Protein AF-A0A9Q0UTG2-F1 (afdb_monomer_lite)

InterPro domains:
  IPR030182 Purine permease, plant [PF16913] (2-176)
  IPR030182 Purine permease, plant [PTHR31376] (5-178)

Radius of gyration: 25.15 Å; chains: 1; bounding box: 55×44×92 Å

Sequence (196 aa):
MHTASDKPAGESSREYMMGFVMTLGAAALYGFILPLVELTYKKSRQEISYTLVMEIQMIMCLLATVFCTVGMLINKDFQAIPREARDFELGDAKYYHVVVWSAVIWQCFFLGAIGVIFCASSLLSGILIALLLPATEILAVVFFQEKFQAEKGVALSLSLWGFASYFYGEMKENKKKKLAAPQTLMPPSNNPVGNA

Structure (mmCIF, N/CA/C/O backbone):
data_AF-A0A9Q0UTG2-F1
#
_entry.id   AF-A0A9Q0UTG2-F1
#
loop_
_atom_site.group_PDB
_atom_site.id
_atom_site.type_symbol
_atom_site.label_atom_id
_atom_site.label_alt_id
_atom_site.label_comp_id
_atom_site.label_asym_id
_atom_site.label_entity_id
_atom_site.label_seq_id
_atom_site.pdbx_PDB_ins_code
_atom_site.Cartn_x
_atom_site.Cartn_y
_atom_site.Cartn_z
_atom_site.occupancy
_atom_site.B_iso_or_equiv
_atom_site.auth_seq_id
_atom_site.auth_comp_id
_atom_site.auth_asym_id
_atom_site.auth_atom_id
_atom_site.pdbx_PDB_model_num
ATOM 1 N N . MET A 1 1 ? 7.994 30.169 -7.045 1.00 33.09 1 MET A N 1
ATOM 2 C CA . MET A 1 1 ? 6.902 29.371 -7.641 1.00 33.09 1 MET A CA 1
ATOM 3 C C . MET A 1 1 ? 7.455 28.681 -8.879 1.00 33.09 1 MET A C 1
ATOM 5 O O . MET A 1 1 ? 7.473 29.283 -9.942 1.00 33.09 1 MET A O 1
ATOM 9 N N . HIS A 1 2 ? 7.993 27.471 -8.721 1.00 35.25 2 HIS A N 1
ATOM 10 C CA . HIS A 1 2 ? 8.480 26.639 -9.823 1.00 35.25 2 HIS A CA 1
ATOM 11 C C . HIS A 1 2 ? 7.617 25.383 -9.880 1.00 35.25 2 HIS A C 1
ATOM 13 O O . HIS A 1 2 ? 8.031 24.316 -9.453 1.00 35.25 2 HIS A O 1
ATOM 19 N N . THR A 1 3 ? 6.394 25.514 -10.387 1.00 40.62 3 THR A N 1
ATOM 20 C CA . THR A 1 3 ? 5.574 24.353 -10.742 1.00 40.62 3 THR A CA 1
ATOM 21 C C . THR A 1 3 ? 6.074 23.844 -12.092 1.00 40.62 3 THR A C 1
ATOM 23 O O . THR A 1 3 ? 5.419 24.000 -13.121 1.00 40.62 3 THR A O 1
ATOM 26 N N . ALA A 1 4 ? 7.296 23.300 -12.114 1.00 43.59 4 ALA A N 1
ATOM 27 C CA . ALA A 1 4 ? 7.633 22.319 -13.130 1.00 43.59 4 ALA A CA 1
ATOM 28 C C . ALA A 1 4 ? 6.665 21.169 -12.864 1.00 43.59 4 ALA A C 1
ATOM 30 O O . ALA A 1 4 ? 6.757 20.512 -11.836 1.00 43.59 4 ALA A O 1
ATOM 31 N N . SER A 1 5 ? 5.636 21.092 -13.703 1.00 50.59 5 SER A N 1
ATOM 32 C CA . SER A 1 5 ? 4.535 20.144 -13.607 1.00 50.59 5 SER A CA 1
ATOM 33 C C . SER A 1 5 ? 5.059 18.777 -13.155 1.00 50.59 5 SER A C 1
ATOM 35 O O . SER A 1 5 ? 5.930 18.242 -13.838 1.00 50.59 5 SER A O 1
ATOM 37 N N . ASP A 1 6 ? 4.502 18.207 -12.076 1.00 56.69 6 ASP A N 1
ATOM 38 C CA . ASP A 1 6 ? 4.656 16.798 -11.629 1.00 56.69 6 ASP A CA 1
ATOM 39 C C . ASP A 1 6 ? 4.083 15.808 -12.665 1.00 56.69 6 ASP A C 1
ATOM 41 O O . ASP A 1 6 ? 3.470 14.787 -12.365 1.00 56.69 6 ASP A O 1
ATOM 45 N N . LYS A 1 7 ? 4.207 16.159 -13.939 1.00 57.03 7 LYS A N 1
ATOM 46 C CA . LYS A 1 7 ? 3.721 15.407 -15.066 1.00 57.03 7 LYS A CA 1
ATOM 47 C C . LYS A 1 7 ? 4.822 14.417 -15.445 1.00 57.03 7 LYS A C 1
ATOM 49 O O . LYS A 1 7 ? 5.920 14.866 -15.788 1.00 57.03 7 LYS A O 1
ATOM 54 N N . PRO A 1 8 ? 4.546 13.104 -15.425 1.00 56.72 8 PRO A N 1
ATOM 55 C CA . PRO A 1 8 ? 5.478 12.110 -15.934 1.00 56.72 8 PRO A CA 1
ATOM 56 C C . PRO A 1 8 ? 5.860 12.453 -17.378 1.00 56.72 8 PRO A C 1
ATOM 58 O O . PRO A 1 8 ? 5.016 12.871 -18.181 1.00 56.72 8 PRO A O 1
ATOM 61 N N . ALA A 1 9 ? 7.142 12.323 -17.717 1.00 55.25 9 ALA A N 1
ATOM 62 C CA . ALA A 1 9 ? 7.610 12.602 -19.068 1.00 55.25 9 ALA A CA 1
ATOM 63 C C . ALA A 1 9 ? 6.922 11.647 -20.062 1.00 55.25 9 ALA A C 1
ATOM 65 O O . ALA A 1 9 ? 7.122 10.440 -19.995 1.00 55.25 9 ALA A O 1
ATOM 66 N N . GLY A 1 10 ? 6.115 12.192 -20.980 1.00 63.59 10 GLY A N 1
ATOM 67 C CA . GLY A 1 10 ? 5.465 11.428 -22.054 1.00 63.59 10 GLY A CA 1
ATOM 68 C C . GLY A 1 10 ? 3.944 11.265 -21.954 1.00 63.59 10 GLY A C 1
ATOM 69 O O . GLY A 1 10 ? 3.339 10.873 -22.947 1.00 63.59 10 GLY A O 1
ATOM 70 N N . GLU A 1 11 ? 3.299 11.618 -20.838 1.00 61.75 11 GLU A N 1
ATOM 71 C CA . GLU A 1 11 ? 1.834 11.487 -20.717 1.00 61.75 11 GLU A CA 1
ATOM 72 C C . GLU A 1 11 ? 1.070 12.687 -21.297 1.00 61.75 11 GLU A C 1
ATOM 74 O O . GLU A 1 11 ? 1.566 13.818 -21.358 1.00 61.75 11 GLU A O 1
ATOM 79 N N . SER A 1 12 ? -0.179 12.494 -21.719 1.00 77.38 12 SER A N 1
ATOM 80 C CA . SER A 1 12 ? -1.059 13.610 -22.073 1.00 77.38 12 SER A CA 1
ATOM 81 C C . SER A 1 12 ? -1.635 14.263 -20.808 1.00 77.38 12 SER A C 1
ATOM 83 O O . SER A 1 12 ? -1.846 13.625 -19.781 1.00 77.38 12 SER A O 1
ATOM 85 N N . SER A 1 13 ? -1.949 15.563 -20.857 1.00 74.69 13 SER A N 1
ATOM 86 C CA . SER A 1 13 ? -2.555 16.251 -19.698 1.00 74.69 13 SER A CA 1
ATOM 87 C C . SER A 1 13 ? -3.936 15.685 -19.321 1.00 74.69 13 SER A C 1
ATOM 89 O O . SER A 1 13 ? -4.421 15.912 -18.216 1.00 74.69 13 SER A O 1
ATOM 91 N N . ARG A 1 14 ? -4.565 14.933 -20.235 1.00 76.44 14 ARG A N 1
ATOM 92 C CA . ARG A 1 14 ? -5.853 14.270 -20.031 1.00 76.44 14 ARG A CA 1
ATOM 93 C C . ARG A 1 14 ? -5.717 12.988 -19.210 1.00 76.44 14 ARG A C 1
ATOM 95 O O . ARG A 1 14 ? -6.546 12.764 -18.334 1.00 76.44 14 ARG A O 1
ATOM 102 N N . GLU A 1 15 ? -4.688 12.186 -19.468 1.00 77.94 15 GLU A N 1
ATOM 103 C CA . GLU A 1 15 ? -4.394 10.964 -18.703 1.00 77.94 15 GLU A CA 1
ATOM 104 C C . GLU A 1 15 ? -4.026 11.306 -17.260 1.00 77.94 15 GLU A C 1
ATOM 106 O O . GLU A 1 15 ? -4.623 10.760 -16.335 1.00 77.94 15 GLU A O 1
ATOM 111 N N . TYR A 1 16 ? -3.175 12.319 -17.072 1.00 77.44 16 TYR A N 1
ATOM 112 C CA . TYR A 1 16 ? -2.834 12.832 -15.744 1.00 77.44 16 TYR A CA 1
ATOM 113 C C . TYR A 1 16 ? -4.076 13.284 -14.954 1.00 77.44 16 TYR A C 1
ATOM 115 O O . TYR A 1 16 ? -4.277 12.899 -13.802 1.00 77.44 16 TYR A O 1
ATOM 123 N N . MET A 1 17 ? -4.967 14.062 -15.583 1.00 82.62 17 MET A N 1
ATOM 124 C CA . MET A 1 17 ? -6.207 14.512 -14.940 1.00 82.62 17 MET A CA 1
ATOM 125 C C . MET A 1 17 ? -7.150 13.341 -14.622 1.00 82.62 17 MET A C 1
ATOM 127 O O . MET A 1 17 ? -7.800 13.343 -13.577 1.00 82.62 17 MET A O 1
ATOM 131 N N . MET A 1 18 ? -7.214 12.330 -15.491 1.00 84.62 18 MET A N 1
ATOM 132 C CA . MET A 1 18 ? -8.020 11.132 -15.257 1.00 84.62 18 MET A CA 1
ATOM 133 C C . MET A 1 18 ? -7.492 10.322 -14.066 1.00 84.62 18 MET A C 1
ATOM 135 O O . MET A 1 18 ? -8.280 9.947 -13.199 1.00 84.62 18 MET A O 1
ATOM 139 N N . GLY A 1 19 ? -6.172 10.129 -13.972 1.00 83.75 19 GLY A N 1
ATOM 140 C CA . GLY A 1 19 ? -5.528 9.475 -12.829 1.00 83.75 19 GLY A CA 1
ATOM 141 C C . GLY A 1 19 ? -5.749 10.227 -11.513 1.00 83.75 19 GLY A C 1
ATOM 142 O O . GLY A 1 19 ? -6.049 9.615 -10.483 1.00 83.75 19 GLY A O 1
ATOM 143 N N . PHE A 1 20 ? -5.708 11.562 -11.549 1.00 83.12 20 PHE A N 1
ATOM 144 C CA . PHE A 1 20 ? -5.997 12.397 -10.381 1.00 83.12 20 PHE A CA 1
ATOM 145 C C . PHE A 1 20 ? -7.446 12.238 -9.892 1.00 83.12 20 PHE A C 1
ATOM 147 O O . PHE A 1 20 ? -7.683 12.002 -8.705 1.00 83.12 20 PHE A O 1
ATOM 154 N N . VAL A 1 21 ? -8.427 12.305 -10.801 1.00 89.75 21 VAL A N 1
ATOM 155 C CA . VAL A 1 21 ? -9.849 12.113 -10.459 1.00 89.75 21 VAL A CA 1
ATOM 156 C C . VAL A 1 21 ? -10.108 10.695 -9.945 1.00 89.75 21 VAL A C 1
ATOM 158 O O . VAL A 1 21 ? -10.847 10.523 -8.975 1.00 89.75 21 VAL A O 1
ATOM 161 N N . MET A 1 22 ? -9.471 9.686 -10.543 1.00 84.56 22 MET A N 1
ATOM 162 C CA . MET A 1 22 ? -9.573 8.298 -10.091 1.00 84.56 22 MET A CA 1
ATOM 163 C C . MET A 1 22 ? -9.029 8.126 -8.667 1.00 84.56 22 MET A C 1
ATOM 165 O O . MET A 1 22 ? -9.684 7.503 -7.832 1.00 84.56 22 MET A O 1
ATOM 169 N N . THR A 1 23 ? -7.888 8.748 -8.358 1.00 84.25 23 THR A N 1
ATOM 170 C CA . THR A 1 23 ? -7.294 8.747 -7.010 1.00 84.25 23 THR A CA 1
ATOM 171 C C . THR A 1 23 ? -8.203 9.432 -5.987 1.00 84.25 23 THR A C 1
ATOM 173 O O . THR A 1 23 ? -8.422 8.894 -4.902 1.00 84.25 23 THR A O 1
ATOM 176 N N . LEU A 1 24 ? -8.794 10.581 -6.333 1.00 86.31 24 LEU A N 1
ATOM 177 C CA . LEU A 1 24 ? -9.769 11.261 -5.471 1.00 86.31 24 LEU A CA 1
ATOM 178 C C . LEU A 1 24 ? -11.014 10.404 -5.214 1.00 86.31 24 LEU A C 1
ATOM 180 O O . LEU A 1 24 ? -11.482 10.324 -4.078 1.00 86.31 24 LEU A O 1
ATOM 184 N N . GLY A 1 25 ? -11.531 9.741 -6.250 1.00 88.12 25 GLY A N 1
ATOM 185 C CA . GLY A 1 25 ? -12.654 8.812 -6.127 1.00 88.12 25 GLY A CA 1
ATOM 186 C C . GLY A 1 25 ? -12.332 7.639 -5.199 1.00 88.12 25 GLY A C 1
ATOM 187 O O . GLY A 1 25 ? -13.129 7.315 -4.318 1.00 88.12 25 GLY A O 1
ATOM 188 N N . ALA A 1 26 ? -11.142 7.051 -5.339 1.00 83.38 26 ALA A N 1
ATOM 189 C CA . ALA A 1 26 ? -10.667 5.977 -4.469 1.00 83.38 26 ALA A CA 1
ATOM 190 C C . ALA A 1 26 ? -10.525 6.435 -3.007 1.00 83.38 26 ALA A C 1
ATOM 192 O O . ALA A 1 26 ? -10.988 5.744 -2.097 1.00 83.38 26 ALA A O 1
ATOM 193 N N . ALA A 1 27 ? -9.959 7.622 -2.774 1.00 80.81 27 ALA A N 1
ATOM 194 C CA . ALA A 1 27 ? -9.834 8.199 -1.438 1.00 80.81 27 ALA A CA 1
ATOM 195 C C . ALA A 1 27 ? -11.204 8.473 -0.795 1.00 80.81 27 ALA A C 1
ATOM 197 O O . ALA A 1 27 ? -11.401 8.177 0.384 1.00 80.81 27 ALA A O 1
ATOM 198 N N . ALA A 1 28 ? -12.172 8.982 -1.565 1.00 83.06 28 ALA A N 1
ATOM 199 C CA . ALA A 1 28 ? -13.534 9.210 -1.088 1.00 83.06 28 ALA A CA 1
ATOM 200 C C . ALA A 1 28 ? -14.248 7.896 -0.730 1.00 83.06 28 ALA A C 1
ATOM 202 O O . ALA A 1 28 ? -14.876 7.808 0.326 1.00 83.06 28 ALA A O 1
ATOM 203 N N . LEU A 1 29 ? -14.109 6.860 -1.566 1.00 82.12 29 LEU A N 1
ATOM 204 C CA . LEU A 1 29 ? -14.624 5.516 -1.284 1.00 82.12 29 LEU A CA 1
ATOM 205 C C . LEU A 1 29 ? -14.022 4.947 0.003 1.00 82.12 29 LEU A C 1
ATOM 207 O O . LEU A 1 29 ? -14.763 4.494 0.874 1.00 82.12 29 LEU A O 1
ATOM 211 N N . TYR A 1 30 ? -12.700 5.025 0.160 1.00 72.69 30 TYR A N 1
ATOM 212 C CA . TYR A 1 30 ? -12.020 4.554 1.367 1.00 72.69 30 TYR A CA 1
ATOM 213 C C . TYR A 1 30 ? -12.462 5.335 2.616 1.00 72.69 30 TYR A C 1
ATOM 215 O O . TYR A 1 30 ? -12.773 4.742 3.651 1.00 72.69 30 TYR A O 1
ATOM 223 N N . GLY A 1 31 ? -12.585 6.661 2.498 1.00 73.81 31 GLY A N 1
ATOM 224 C CA . GLY A 1 31 ? -13.103 7.531 3.553 1.00 73.81 31 GLY A CA 1
ATOM 225 C C . GLY A 1 31 ? -14.562 7.252 3.928 1.00 73.81 31 GLY A C 1
ATOM 226 O O . GLY A 1 31 ? -14.946 7.504 5.065 1.00 73.81 31 GLY A O 1
ATOM 227 N N . PHE A 1 32 ? -15.366 6.700 3.013 1.00 75.25 32 PHE A N 1
ATOM 228 C CA . PHE A 1 32 ? -16.764 6.331 3.255 1.00 75.25 32 PHE A CA 1
ATOM 229 C C . PHE A 1 32 ? -16.935 4.914 3.824 1.00 75.25 32 PHE A C 1
ATOM 231 O O . PHE A 1 32 ? -17.829 4.676 4.641 1.00 75.25 32 PHE A O 1
ATOM 238 N N . ILE A 1 33 ? -16.057 3.979 3.446 1.00 74.75 33 ILE A N 1
ATOM 239 C CA . ILE A 1 33 ? -16.046 2.610 3.986 1.00 74.75 33 ILE A CA 1
ATOM 240 C C . ILE A 1 33 ? -15.861 2.631 5.511 1.00 74.75 33 ILE A C 1
ATOM 242 O O . ILE A 1 33 ? -16.541 1.890 6.216 1.00 74.75 33 ILE A O 1
ATOM 246 N N . LEU A 1 34 ? -15.008 3.517 6.033 1.00 64.94 34 LEU A N 1
ATOM 247 C CA . LEU A 1 34 ? -14.733 3.640 7.470 1.00 64.94 34 L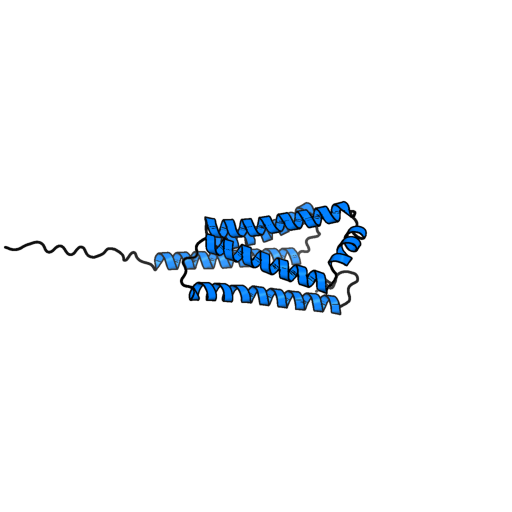EU A CA 1
ATOM 248 C C . LEU A 1 34 ? -16.004 3.929 8.316 1.00 64.94 34 LEU A C 1
ATOM 250 O O . LEU A 1 34 ? -16.311 3.127 9.204 1.00 64.94 34 LEU A O 1
ATOM 254 N N . PRO A 1 35 ? -16.804 4.982 8.038 1.00 71.38 35 PRO A N 1
ATOM 255 C CA . PRO A 1 35 ? -18.092 5.213 8.697 1.00 71.38 35 PRO A CA 1
ATOM 256 C C . PRO A 1 35 ? -19.102 4.077 8.534 1.00 71.38 35 PRO A C 1
ATOM 258 O O . PRO A 1 35 ? -19.840 3.784 9.473 1.00 71.38 35 PRO A O 1
ATOM 261 N N . LEU A 1 36 ? -19.162 3.438 7.360 1.00 67.69 36 LEU A N 1
ATOM 262 C CA . LEU A 1 36 ? -20.079 2.319 7.119 1.00 67.69 36 LEU A CA 1
ATOM 263 C C . LEU A 1 36 ? -19.746 1.109 7.992 1.00 67.69 36 LEU A C 1
ATOM 265 O O . LEU A 1 36 ? -20.647 0.472 8.544 1.00 67.69 36 LEU A O 1
ATOM 269 N N . VAL A 1 37 ? -18.458 0.811 8.139 1.00 65.50 37 VAL A N 1
ATOM 270 C CA . VAL A 1 37 ? -17.964 -0.250 9.016 1.00 65.50 37 VAL A CA 1
ATOM 271 C C . VAL A 1 37 ? -18.293 0.081 10.477 1.00 65.50 37 VAL A C 1
ATOM 273 O O . VAL A 1 37 ? -18.859 -0.761 11.175 1.00 65.50 37 VAL A O 1
ATOM 276 N N . GLU A 1 38 ? -18.067 1.322 10.927 1.00 62.56 38 GLU A N 1
ATOM 277 C CA . GLU A 1 38 ? -18.444 1.760 12.282 1.00 62.56 38 GLU A CA 1
ATOM 278 C C . GLU A 1 38 ? -19.963 1.666 12.531 1.00 62.56 38 GLU A C 1
ATOM 280 O O . GLU A 1 38 ? -20.400 1.185 13.582 1.00 62.56 38 GLU A O 1
ATOM 285 N N . LEU A 1 39 ? -20.786 2.068 11.556 1.00 65.81 39 LEU A N 1
ATOM 286 C CA . LEU A 1 39 ? -22.247 1.947 11.622 1.00 65.81 39 LEU A CA 1
ATOM 287 C C . LEU A 1 39 ? -22.695 0.488 11.703 1.00 65.81 39 LEU A C 1
ATOM 289 O O . LEU A 1 39 ? -23.584 0.166 12.493 1.00 65.81 39 LEU A O 1
ATOM 293 N N . THR A 1 40 ? -22.071 -0.388 10.918 1.00 65.19 40 THR A N 1
ATOM 294 C CA . THR A 1 40 ? -22.353 -1.828 10.918 1.00 65.19 40 THR A CA 1
ATOM 295 C C . THR A 1 40 ? -22.021 -2.436 12.279 1.00 65.19 40 THR A C 1
ATOM 297 O O . THR A 1 40 ? -22.849 -3.154 12.841 1.00 65.19 40 THR A O 1
ATOM 300 N N . TYR A 1 41 ? -20.888 -2.059 12.881 1.00 61.31 41 TYR A N 1
ATOM 301 C CA . TYR A 1 41 ? -20.531 -2.484 14.238 1.00 61.31 41 TYR A CA 1
ATOM 302 C C . TYR A 1 41 ? -21.508 -1.968 15.300 1.00 61.31 41 TYR A C 1
ATOM 304 O O . TYR A 1 41 ? -21.982 -2.747 16.131 1.00 61.31 41 TYR A O 1
ATOM 312 N N . LYS A 1 42 ? -21.890 -0.683 15.249 1.00 62.75 42 LYS A N 1
ATOM 313 C CA . LYS A 1 42 ? -22.896 -0.112 16.165 1.00 62.75 42 LYS A CA 1
ATOM 314 C C . LYS A 1 42 ? -24.261 -0.784 16.033 1.00 62.75 42 LYS A C 1
ATOM 316 O O . LYS A 1 42 ? -24.952 -0.961 17.037 1.00 62.75 42 LYS A O 1
ATOM 321 N N . LYS A 1 43 ? -24.663 -1.137 14.810 1.00 59.09 43 LYS A N 1
ATOM 322 C CA . LYS A 1 43 ? -25.956 -1.771 14.524 1.00 59.09 43 LYS A CA 1
ATOM 323 C C . LYS A 1 43 ? -25.972 -3.251 14.916 1.00 59.09 43 LYS A C 1
ATOM 325 O O . LYS A 1 43 ? -27.010 -3.725 15.367 1.00 59.09 43 LYS A O 1
ATOM 330 N N . SER A 1 44 ? -24.846 -3.956 14.781 1.00 56.19 44 SER A N 1
ATOM 331 C CA . SER A 1 44 ? -24.772 -5.405 15.012 1.00 56.19 44 SER A CA 1
ATOM 332 C C . SER A 1 44 ? -24.783 -5.799 16.498 1.00 56.19 44 SER A C 1
ATOM 334 O O . SER A 1 44 ? -25.136 -6.929 16.817 1.00 56.19 44 SER A O 1
ATOM 336 N N . ARG A 1 45 ? -24.441 -4.897 17.441 1.00 51.72 45 ARG A N 1
ATOM 337 C CA . ARG A 1 45 ? -24.367 -5.195 18.897 1.00 51.72 45 ARG A CA 1
ATOM 338 C C . ARG A 1 45 ? -23.520 -6.435 19.267 1.00 51.72 45 ARG A C 1
ATOM 340 O O . ARG A 1 45 ? -23.544 -6.857 20.418 1.00 51.72 45 ARG A O 1
ATOM 347 N N . GLN A 1 46 ? -22.763 -7.002 18.327 1.00 47.16 46 GLN A N 1
ATOM 348 C CA . GLN A 1 46 ? -21.861 -8.121 18.564 1.00 47.16 46 GLN A CA 1
ATOM 349 C C . GLN A 1 46 ? -20.586 -7.618 19.233 1.00 47.16 46 GLN A C 1
ATOM 351 O O . GLN A 1 46 ? -20.005 -6.616 18.811 1.00 47.16 46 GLN A O 1
ATOM 356 N N . GLU A 1 47 ? -20.136 -8.337 20.259 1.00 48.56 47 GLU A N 1
ATOM 357 C CA . GLU A 1 47 ? -18.770 -8.204 20.754 1.00 48.56 47 GLU A CA 1
ATOM 358 C C . GLU A 1 47 ? -17.812 -8.406 19.575 1.00 48.56 47 GLU A C 1
ATOM 360 O O . GLU A 1 47 ? -17.961 -9.362 18.809 1.00 48.56 47 GLU A O 1
ATOM 365 N N . ILE A 1 48 ? -16.864 -7.481 19.392 1.00 54.19 48 ILE A N 1
ATOM 366 C CA . ILE A 1 48 ? -15.842 -7.573 18.346 1.00 54.19 48 ILE A CA 1
ATOM 367 C C . ILE A 1 48 ? -14.938 -8.758 18.701 1.00 54.19 48 ILE A C 1
ATOM 369 O O . ILE A 1 48 ? -13.929 -8.617 19.385 1.00 54.19 48 ILE A O 1
ATOM 373 N N . SER A 1 49 ? -15.354 -9.950 18.283 1.00 59.97 49 SER A N 1
ATOM 374 C CA . SER A 1 49 ? -14.590 -11.179 18.421 1.00 59.97 49 SER A CA 1
ATOM 375 C C . SER A 1 49 ? -13.642 -11.313 17.234 1.00 59.97 49 SER A C 1
ATOM 377 O O . SER A 1 49 ? -14.012 -11.067 16.085 1.00 59.97 49 SER A O 1
ATOM 379 N N . TYR A 1 50 ? -12.406 -11.716 17.507 1.00 54.81 50 TYR A N 1
ATOM 380 C CA . TYR A 1 50 ? -11.339 -11.859 16.516 1.00 54.81 50 TYR A CA 1
ATOM 381 C C . TYR A 1 50 ? -11.702 -12.751 15.336 1.00 54.81 50 TYR A C 1
ATOM 383 O O . TYR A 1 50 ? -11.383 -12.438 14.189 1.00 54.81 50 TYR A O 1
ATOM 391 N N . THR A 1 51 ? -12.412 -13.841 15.622 1.00 60.97 51 THR A N 1
ATOM 392 C CA . THR A 1 51 ? -12.876 -14.784 14.609 1.00 60.97 51 THR A CA 1
ATOM 393 C C . THR A 1 51 ? -13.729 -14.080 13.560 1.00 60.97 51 THR A C 1
ATOM 395 O O . THR A 1 51 ? -13.542 -14.315 12.374 1.00 60.97 51 THR A O 1
ATOM 398 N N . LEU A 1 52 ? -14.579 -13.140 13.982 1.00 66.19 52 LEU A N 1
ATOM 399 C CA . LEU A 1 52 ? -15.460 -12.392 13.090 1.00 66.19 52 LEU A CA 1
ATOM 400 C C . LEU A 1 52 ? -14.678 -11.410 12.204 1.00 66.19 52 LEU A C 1
ATOM 402 O O . LEU A 1 52 ? -14.981 -11.273 11.024 1.00 66.19 52 LEU A O 1
ATOM 406 N N . VAL A 1 53 ? -13.631 -10.764 12.731 1.00 67.25 53 VAL A N 1
ATOM 407 C CA . VAL A 1 53 ? -12.771 -9.864 11.938 1.00 67.25 53 VAL A CA 1
ATOM 408 C C . VAL A 1 53 ? -11.959 -10.646 10.903 1.00 67.25 53 VAL A C 1
ATOM 410 O O . VAL A 1 53 ? -11.874 -10.229 9.749 1.00 67.25 53 VAL A O 1
ATOM 413 N N . MET A 1 54 ? -11.402 -11.799 11.286 1.00 68.19 54 MET A N 1
ATOM 414 C CA . MET A 1 54 ? -10.666 -12.679 10.370 1.00 68.19 54 MET A CA 1
ATOM 415 C C . MET A 1 54 ? -11.578 -13.293 9.300 1.00 68.19 54 MET A C 1
ATOM 417 O O . MET A 1 54 ? -11.175 -13.401 8.142 1.00 68.19 54 MET A O 1
ATOM 421 N N . GLU A 1 55 ? -12.809 -13.655 9.661 1.00 72.00 55 GLU A N 1
ATOM 422 C CA . GLU A 1 55 ? -13.817 -14.175 8.734 1.00 72.00 55 GLU A CA 1
ATOM 423 C C . GLU A 1 55 ? -14.255 -13.102 7.729 1.00 72.00 55 GLU A C 1
ATOM 425 O O . GLU A 1 55 ? -14.224 -13.341 6.520 1.00 72.00 55 GLU A O 1
ATOM 430 N N . ILE A 1 56 ? -14.550 -11.885 8.200 1.00 73.81 56 ILE A N 1
ATOM 431 C CA . ILE A 1 56 ? -14.861 -10.749 7.324 1.00 73.81 56 ILE A CA 1
ATOM 432 C C . ILE A 1 56 ? -13.666 -10.424 6.424 1.00 73.81 56 ILE A C 1
ATOM 434 O O . ILE A 1 56 ? -13.866 -10.229 5.227 1.00 73.81 56 ILE A O 1
ATOM 438 N N . GLN A 1 57 ? -12.428 -10.422 6.935 1.00 72.69 57 GLN A N 1
ATOM 439 C CA . GLN A 1 57 ? -11.248 -10.210 6.092 1.00 72.69 57 GLN A CA 1
ATOM 440 C C . GLN A 1 57 ? -11.120 -11.291 5.020 1.00 72.69 57 GLN A C 1
ATOM 442 O O . GLN A 1 57 ? -10.853 -10.960 3.867 1.00 72.69 57 GLN A O 1
ATOM 447 N N . MET A 1 58 ? -11.291 -12.569 5.370 1.00 77.81 58 MET A N 1
ATOM 448 C CA . MET A 1 58 ? -11.207 -13.655 4.394 1.00 77.81 58 MET A CA 1
ATOM 449 C C . MET A 1 58 ? -12.236 -13.442 3.280 1.00 77.81 58 MET A C 1
ATOM 451 O O . MET A 1 58 ? -11.882 -13.488 2.102 1.00 77.81 58 MET A O 1
ATOM 455 N N . ILE A 1 59 ? -13.484 -13.140 3.643 1.00 82.25 59 ILE A N 1
ATOM 456 C CA . ILE A 1 59 ? -14.559 -12.880 2.682 1.00 82.25 59 ILE A CA 1
ATOM 457 C C . ILE A 1 59 ? -14.234 -11.649 1.828 1.00 82.25 59 ILE A C 1
ATOM 459 O O . ILE A 1 59 ? -14.363 -11.709 0.607 1.00 82.25 59 ILE A O 1
ATOM 463 N N . MET A 1 60 ? -13.752 -10.557 2.429 1.00 81.94 60 MET A N 1
ATOM 464 C CA . MET A 1 60 ? -13.336 -9.361 1.692 1.00 81.94 60 MET A CA 1
ATOM 465 C C . MET A 1 60 ? -12.201 -9.663 0.712 1.00 81.94 60 MET A C 1
ATOM 467 O O . MET A 1 60 ? -12.288 -9.253 -0.440 1.00 81.94 60 MET A O 1
ATOM 471 N N . CYS A 1 61 ? -11.174 -10.412 1.122 1.00 83.25 61 CYS A N 1
ATOM 472 C CA . CYS A 1 61 ? -10.075 -10.819 0.246 1.00 83.25 61 CYS A CA 1
ATOM 473 C C . CYS A 1 61 ? -10.567 -11.689 -0.917 1.00 83.25 61 CYS A C 1
ATOM 475 O O . CYS A 1 61 ? -10.127 -11.498 -2.050 1.00 83.25 61 CYS A O 1
ATOM 477 N N . LEU A 1 62 ? -11.490 -12.621 -0.664 1.00 86.19 62 LEU A N 1
ATOM 478 C CA . LEU A 1 62 ? -12.075 -13.467 -1.706 1.00 86.19 62 LEU A CA 1
ATOM 479 C C . LEU A 1 62 ? -12.888 -12.636 -2.703 1.00 86.19 62 LEU A C 1
ATOM 481 O O . LEU A 1 62 ? -12.670 -12.742 -3.910 1.00 86.19 62 LEU A O 1
ATOM 485 N N . LEU A 1 63 ? -13.773 -11.766 -2.212 1.00 89.06 63 LEU A N 1
ATOM 486 C CA . LEU A 1 63 ? -14.578 -10.880 -3.054 1.00 89.06 63 LEU A CA 1
ATOM 487 C C . LEU A 1 63 ? -13.705 -9.902 -3.845 1.00 89.06 63 LEU A C 1
ATOM 489 O O . LEU A 1 63 ? -13.925 -9.727 -5.042 1.00 89.06 63 LEU A O 1
ATOM 493 N N . ALA A 1 64 ? -12.688 -9.314 -3.212 1.00 85.88 64 ALA A N 1
ATOM 494 C CA . ALA A 1 64 ? -11.724 -8.442 -3.872 1.00 85.88 64 ALA A CA 1
ATOM 495 C C . ALA A 1 64 ? -10.947 -9.197 -4.956 1.00 85.88 64 ALA A C 1
ATOM 497 O O . ALA A 1 64 ? -10.810 -8.691 -6.063 1.00 85.88 64 ALA A O 1
ATOM 498 N N . THR A 1 65 ? -10.504 -10.428 -4.686 1.00 89.00 65 THR A N 1
ATOM 499 C CA . THR A 1 65 ? -9.804 -11.259 -5.678 1.00 89.00 65 THR A CA 1
ATOM 500 C C . THR A 1 65 ? -10.691 -11.542 -6.886 1.00 89.00 65 THR A C 1
ATOM 502 O O . THR A 1 65 ? -10.248 -11.368 -8.020 1.00 89.00 65 THR A O 1
ATOM 505 N N . VAL A 1 66 ? -11.953 -11.928 -6.668 1.00 92.44 66 VAL A N 1
ATOM 506 C CA . VAL A 1 66 ? -12.919 -12.148 -7.757 1.00 92.44 66 VAL A CA 1
ATOM 507 C C . VAL A 1 66 ? -13.151 -10.859 -8.543 1.00 92.44 66 VAL A C 1
ATOM 509 O O . VAL A 1 66 ? -13.051 -10.873 -9.769 1.00 92.44 66 VAL A O 1
ATOM 512 N N . PHE A 1 67 ? -13.401 -9.741 -7.860 1.00 91.94 67 PHE A N 1
ATOM 513 C CA . PHE A 1 67 ? -13.623 -8.445 -8.498 1.00 91.94 67 PHE A CA 1
ATOM 514 C C . PHE A 1 67 ? -12.414 -8.001 -9.333 1.00 91.94 67 PHE A C 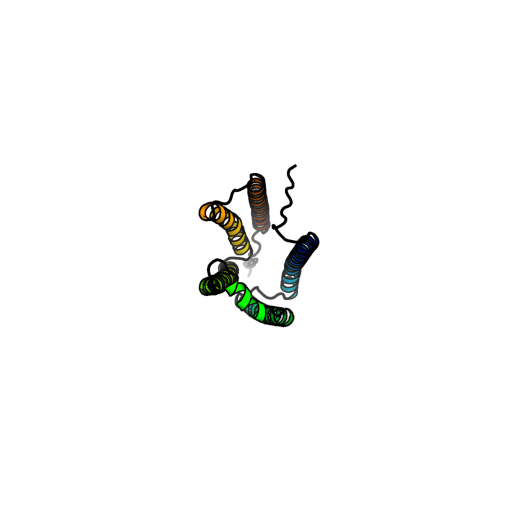1
ATOM 516 O O . PHE A 1 67 ? -12.572 -7.672 -10.509 1.00 91.94 67 PHE A O 1
ATOM 523 N N . CYS A 1 68 ? -11.203 -8.068 -8.775 1.00 89.56 68 CYS A N 1
ATOM 524 C CA . CYS A 1 68 ? -9.965 -7.757 -9.487 1.00 89.56 68 CYS A CA 1
ATOM 525 C C . CYS A 1 68 ? -9.733 -8.706 -10.667 1.00 89.56 68 CYS A C 1
ATOM 527 O O . CYS A 1 68 ? -9.345 -8.253 -11.736 1.00 89.56 68 CYS A O 1
ATOM 529 N N . THR A 1 69 ? -10.017 -10.003 -10.518 1.00 91.69 69 THR A N 1
ATOM 530 C CA . THR A 1 69 ? -9.876 -10.986 -11.608 1.00 91.69 69 THR A CA 1
ATOM 531 C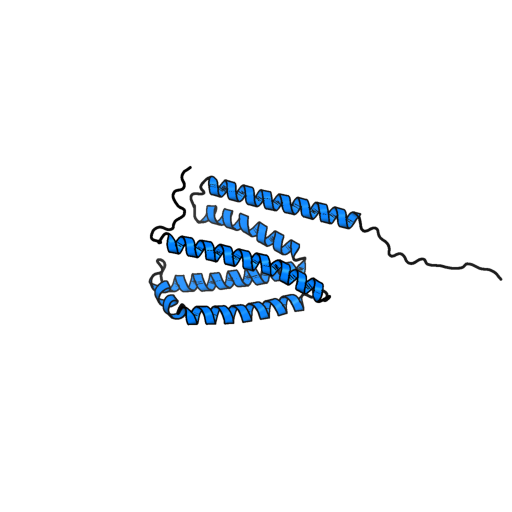 C . THR A 1 69 ? -10.821 -10.670 -12.762 1.00 91.69 69 THR A C 1
ATOM 533 O O . THR A 1 69 ? -10.409 -10.699 -13.920 1.00 91.69 69 THR A O 1
ATOM 536 N N . VAL A 1 70 ? -12.074 -10.322 -12.460 1.00 94.00 70 VAL A N 1
ATOM 537 C CA . VAL A 1 70 ? -13.051 -9.896 -13.470 1.00 94.00 70 VAL A CA 1
ATOM 538 C C . VAL A 1 70 ? -12.613 -8.587 -14.132 1.00 94.00 70 VAL A C 1
ATOM 540 O O . VAL A 1 70 ? -12.659 -8.492 -15.356 1.00 94.00 70 VAL A O 1
ATOM 543 N N . GLY A 1 71 ? -12.136 -7.609 -13.357 1.00 90.56 71 GLY A N 1
ATOM 544 C CA . GLY A 1 71 ? -11.599 -6.352 -13.886 1.00 90.56 71 GLY A CA 1
ATOM 545 C C . GLY A 1 71 ? -10.423 -6.574 -14.840 1.00 90.56 71 GLY A C 1
ATOM 546 O O . GLY A 1 71 ? -10.459 -6.102 -15.975 1.00 90.56 71 GLY A O 1
ATOM 547 N N . MET A 1 72 ? -9.442 -7.379 -14.424 1.00 90.38 72 MET A N 1
ATOM 548 C CA . MET A 1 72 ? -8.288 -7.754 -15.250 1.00 90.38 72 MET A CA 1
ATOM 549 C C . MET A 1 72 ? -8.699 -8.510 -16.516 1.00 90.38 72 MET A C 1
ATOM 551 O O . MET A 1 72 ? -8.105 -8.322 -17.579 1.00 90.38 72 MET A O 1
ATOM 555 N N . LEU A 1 73 ? -9.733 -9.352 -16.434 1.00 91.81 73 LEU A N 1
ATOM 556 C CA . LEU A 1 73 ? -10.253 -10.076 -17.590 1.00 91.81 73 LEU A CA 1
ATOM 557 C C . LEU A 1 73 ? -10.908 -9.129 -18.607 1.00 91.81 73 LEU A C 1
ATOM 559 O O . LEU A 1 73 ? -10.663 -9.263 -19.806 1.00 91.81 73 LEU A O 1
ATOM 563 N N . ILE A 1 74 ? -11.705 -8.164 -18.139 1.00 93.44 74 ILE A N 1
ATOM 564 C CA . ILE A 1 74 ? -12.372 -7.167 -18.993 1.00 93.44 74 ILE A CA 1
ATOM 565 C C . ILE A 1 74 ? -11.342 -6.237 -19.652 1.00 93.44 74 ILE A C 1
ATOM 567 O O . ILE A 1 74 ? -11.436 -5.976 -20.852 1.00 93.44 74 ILE A O 1
ATOM 571 N N . ASN A 1 75 ? -10.338 -5.787 -18.894 1.00 88.94 75 ASN A N 1
ATOM 572 C CA . ASN A 1 75 ? -9.282 -4.894 -19.382 1.00 88.94 75 ASN A CA 1
ATOM 573 C C . ASN A 1 75 ? -8.217 -5.602 -20.235 1.00 88.94 75 ASN A C 1
ATOM 575 O O . ASN A 1 75 ? -7.427 -4.937 -20.899 1.00 88.94 75 ASN A O 1
ATOM 579 N N . LYS A 1 76 ? -8.239 -6.943 -20.284 1.00 89.62 76 LYS A N 1
ATOM 580 C CA . LYS A 1 76 ? -7.237 -7.792 -20.955 1.00 89.62 76 LYS A CA 1
ATOM 581 C C . LYS A 1 76 ? -5.835 -7.671 -20.350 1.00 89.62 76 LYS A C 1
ATOM 583 O O . LYS A 1 76 ? -4.846 -7.946 -21.029 1.00 89.62 76 LYS A O 1
ATOM 588 N N . ASP A 1 77 ? -5.750 -7.369 -19.059 1.00 87.62 77 ASP A N 1
ATOM 589 C CA . ASP A 1 77 ? -4.479 -7.209 -18.345 1.00 87.62 77 ASP A CA 1
ATOM 590 C C . ASP A 1 77 ? -3.660 -8.511 -18.368 1.00 87.62 77 ASP A C 1
ATOM 592 O O . ASP A 1 77 ? -2.447 -8.486 -18.543 1.00 87.62 77 ASP A O 1
ATOM 596 N N . PHE A 1 78 ? -4.316 -9.680 -18.357 1.00 87.56 78 PHE A N 1
ATOM 597 C CA . PHE A 1 78 ? -3.643 -10.979 -18.520 1.00 87.56 78 PHE A CA 1
ATOM 598 C C . PHE A 1 78 ? -2.853 -11.118 -19.833 1.00 87.56 78 PHE A C 1
ATOM 600 O O . PHE A 1 78 ? -1.888 -11.878 -19.892 1.00 87.56 78 PHE A O 1
ATOM 607 N N . GLN A 1 79 ? -3.253 -10.401 -20.888 1.00 87.12 79 GLN A N 1
ATOM 608 C CA . GLN A 1 79 ? -2.526 -10.354 -22.161 1.00 87.12 79 GLN A CA 1
ATOM 609 C C . GLN A 1 79 ? -1.417 -9.291 -22.146 1.00 87.12 79 GLN A C 1
ATOM 611 O O . GLN A 1 79 ? -0.452 -9.413 -22.902 1.00 87.12 79 GLN A O 1
ATOM 616 N N . ALA A 1 80 ? -1.538 -8.273 -21.290 1.00 87.12 80 ALA A N 1
ATOM 617 C CA . ALA A 1 80 ? -0.554 -7.210 -21.116 1.00 87.12 80 ALA A CA 1
ATOM 618 C C . ALA A 1 80 ? 0.635 -7.643 -20.241 1.00 87.12 80 ALA A C 1
ATOM 620 O O . ALA A 1 80 ? 1.768 -7.343 -20.598 1.00 87.12 80 ALA A O 1
ATOM 621 N N . ILE A 1 81 ? 0.415 -8.437 -19.186 1.00 87.50 81 ILE A N 1
ATOM 622 C CA . ILE A 1 81 ? 1.465 -8.943 -18.274 1.00 87.50 81 ILE A CA 1
ATOM 623 C C . ILE A 1 81 ? 2.705 -9.515 -18.996 1.00 87.50 81 ILE A C 1
ATOM 625 O O . ILE A 1 81 ? 3.820 -9.101 -18.679 1.00 87.50 81 ILE A O 1
ATOM 629 N N . PRO A 1 82 ? 2.593 -10.436 -19.978 1.00 86.75 82 PRO A N 1
ATOM 630 C CA . PRO A 1 82 ? 3.776 -10.960 -20.662 1.00 86.75 82 PRO A CA 1
ATOM 631 C C . PRO A 1 82 ? 4.475 -9.911 -21.536 1.00 86.75 82 PRO A C 1
ATOM 633 O O . PRO A 1 82 ? 5.669 -10.035 -21.796 1.00 86.75 82 PRO A O 1
ATOM 636 N N . ARG A 1 83 ? 3.754 -8.888 -22.005 1.00 87.19 83 ARG A N 1
ATOM 637 C CA . ARG A 1 83 ? 4.349 -7.760 -22.727 1.00 87.19 83 ARG A CA 1
ATOM 638 C C . ARG A 1 83 ? 5.108 -6.849 -21.762 1.00 87.19 83 ARG A C 1
ATOM 640 O O . ARG A 1 83 ? 6.260 -6.542 -22.030 1.00 87.19 83 ARG A O 1
ATOM 647 N N . GLU A 1 84 ? 4.505 -6.501 -20.630 1.00 87.12 84 GLU A N 1
ATOM 648 C CA . GLU A 1 84 ? 5.155 -5.719 -19.571 1.00 87.12 84 GLU A CA 1
ATOM 649 C C . GLU A 1 84 ? 6.414 -6.406 -19.043 1.00 87.12 84 GLU A C 1
ATOM 651 O O . GLU A 1 84 ? 7.434 -5.751 -18.858 1.00 87.12 84 GLU A O 1
ATOM 656 N N . ALA A 1 85 ? 6.372 -7.730 -18.864 1.00 87.62 85 ALA A N 1
ATOM 657 C CA . ALA A 1 85 ? 7.533 -8.503 -18.438 1.00 87.62 85 ALA A CA 1
ATOM 658 C C . ALA A 1 85 ? 8.706 -8.387 -19.428 1.00 87.62 85 ALA A C 1
ATOM 660 O O . ALA A 1 85 ? 9.846 -8.262 -18.989 1.00 87.62 85 ALA A O 1
ATOM 661 N N . ARG A 1 86 ? 8.424 -8.389 -20.740 1.00 86.31 86 ARG A N 1
ATOM 662 C CA . ARG A 1 86 ? 9.432 -8.249 -21.808 1.00 86.31 86 ARG A CA 1
ATOM 663 C C . ARG A 1 86 ? 9.974 -6.833 -21.946 1.00 86.31 86 ARG A C 1
ATOM 665 O O . ARG A 1 86 ? 11.139 -6.659 -22.292 1.00 86.31 86 ARG A O 1
ATOM 672 N N . ASP A 1 87 ? 9.122 -5.846 -21.696 1.00 86.94 87 ASP A N 1
ATOM 673 C CA . ASP A 1 87 ? 9.479 -4.427 -21.736 1.00 86.94 87 ASP A CA 1
ATOM 674 C C . ASP A 1 87 ? 10.143 -3.970 -20.413 1.00 86.94 87 ASP A C 1
ATOM 676 O O . ASP A 1 87 ? 10.610 -2.836 -20.307 1.00 86.94 87 ASP A O 1
ATOM 680 N N . PHE A 1 88 ? 10.230 -4.845 -19.401 1.00 86.06 88 PHE A N 1
ATOM 681 C CA . PHE A 1 88 ? 10.858 -4.546 -18.117 1.00 86.06 88 PHE A CA 1
ATOM 682 C C . PHE A 1 88 ? 12.383 -4.468 -18.253 1.00 86.06 88 PHE A C 1
ATOM 684 O O . PHE A 1 88 ? 13.049 -5.464 -18.532 1.00 86.06 88 PHE A O 1
ATOM 691 N N . GLU A 1 89 ? 12.960 -3.298 -17.966 1.00 82.69 89 GLU A N 1
ATOM 692 C CA . GLU A 1 89 ? 14.392 -3.005 -18.162 1.00 82.69 89 GLU A CA 1
ATOM 693 C C . GLU A 1 89 ? 15.342 -3.994 -17.462 1.00 82.69 89 GLU A C 1
ATOM 695 O O . GLU A 1 89 ? 16.475 -4.211 -17.891 1.00 82.69 89 GLU A O 1
ATOM 700 N N . LEU A 1 90 ? 14.885 -4.612 -16.370 1.00 80.00 90 LEU A N 1
ATOM 701 C CA . LEU A 1 90 ? 15.666 -5.544 -15.558 1.00 80.00 90 LEU A CA 1
ATOM 702 C C . LEU A 1 90 ? 15.514 -7.018 -15.997 1.00 80.00 90 LEU A C 1
ATOM 704 O O . LEU A 1 90 ? 16.233 -7.876 -15.465 1.00 80.00 90 LEU A O 1
ATOM 708 N N . GLY A 1 91 ? 14.626 -7.296 -16.960 1.00 84.25 91 GLY A N 1
ATOM 709 C CA . GLY A 1 91 ? 14.355 -8.598 -17.578 1.00 84.25 91 GLY A CA 1
ATOM 710 C C . GLY A 1 91 ? 13.138 -9.350 -17.018 1.00 84.25 91 GLY A C 1
ATOM 711 O O . GLY A 1 91 ? 12.794 -9.218 -15.838 1.00 84.25 91 GLY A O 1
ATOM 712 N N . ASP A 1 92 ? 12.546 -10.217 -17.847 1.00 86.19 92 ASP A N 1
ATOM 713 C CA . ASP A 1 92 ? 11.291 -10.947 -17.599 1.00 86.19 92 ASP A CA 1
ATOM 714 C C . ASP A 1 92 ? 11.269 -11.674 -16.247 1.00 86.19 92 ASP A C 1
ATOM 716 O O . ASP A 1 92 ? 10.330 -11.546 -15.463 1.00 86.19 92 ASP A O 1
ATOM 720 N N . ALA A 1 93 ? 12.330 -12.422 -15.926 1.00 87.00 93 ALA A N 1
ATOM 721 C CA . ALA A 1 93 ? 12.396 -13.194 -14.686 1.00 87.00 93 ALA A CA 1
ATOM 722 C C . ALA A 1 93 ? 12.364 -12.296 -13.438 1.00 87.00 93 ALA A C 1
ATOM 724 O O . ALA A 1 93 ? 11.755 -12.657 -12.430 1.00 87.00 93 ALA A O 1
ATOM 725 N N . LYS A 1 94 ? 12.989 -11.113 -13.503 1.00 87.81 94 LYS A N 1
ATOM 726 C CA . LYS A 1 94 ? 12.992 -10.162 -12.386 1.00 87.81 94 LYS A CA 1
ATOM 727 C C . LYS A 1 94 ? 11.658 -9.443 -12.258 1.00 87.81 94 LYS A C 1
ATOM 729 O O . LYS A 1 94 ? 11.257 -9.195 -11.128 1.00 87.81 94 LYS A O 1
ATOM 734 N N . TYR A 1 95 ? 10.958 -9.181 -13.364 1.00 91.19 95 TYR A N 1
ATOM 735 C CA . TYR A 1 95 ? 9.590 -8.659 -13.322 1.00 91.19 95 TYR A CA 1
ATO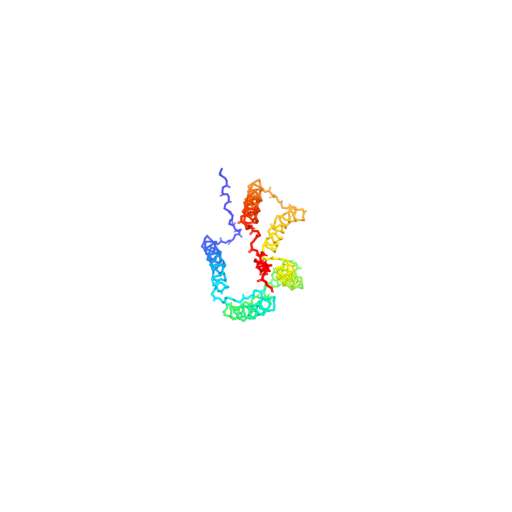M 736 C C . TYR A 1 95 ? 8.690 -9.577 -12.487 1.00 91.19 95 TYR A C 1
ATOM 738 O O . TYR A 1 95 ? 8.138 -9.144 -11.476 1.00 91.19 95 TYR A O 1
ATOM 746 N N . TYR A 1 96 ? 8.630 -10.872 -12.824 1.00 90.25 96 TYR A N 1
ATOM 747 C CA . TYR A 1 96 ? 7.807 -11.822 -12.066 1.00 90.25 96 TYR A CA 1
ATOM 748 C C . TYR A 1 96 ? 8.254 -11.934 -10.609 1.00 90.25 96 TYR A C 1
ATOM 750 O O . TYR A 1 96 ? 7.415 -12.005 -9.715 1.00 90.25 96 TYR A O 1
ATOM 758 N N . HIS A 1 97 ? 9.563 -11.898 -10.351 1.00 90.75 97 HIS A N 1
ATOM 759 C CA . HIS A 1 97 ? 10.083 -11.925 -8.989 1.00 90.75 97 HIS A CA 1
ATOM 760 C C . HIS A 1 97 ? 9.618 -10.699 -8.186 1.00 90.75 97 HIS A C 1
ATOM 762 O O . HIS A 1 97 ? 9.122 -10.852 -7.074 1.00 90.75 97 HIS A O 1
ATOM 768 N N . VAL A 1 98 ? 9.713 -9.492 -8.750 1.00 91.31 98 VAL A N 1
ATOM 769 C CA . VAL A 1 98 ? 9.250 -8.252 -8.106 1.00 91.31 98 VAL A CA 1
ATOM 770 C C . VAL A 1 98 ? 7.745 -8.297 -7.856 1.00 91.31 98 VAL A C 1
ATOM 772 O O . VAL A 1 98 ? 7.313 -7.997 -6.745 1.00 91.31 98 VAL A O 1
ATOM 775 N N . VAL A 1 99 ? 6.953 -8.723 -8.842 1.00 90.81 99 VAL A N 1
ATOM 776 C CA . VAL A 1 99 ? 5.491 -8.818 -8.712 1.00 90.81 99 VAL A CA 1
ATOM 777 C C . VAL A 1 99 ? 5.096 -9.819 -7.623 1.00 90.81 99 VAL A C 1
ATOM 779 O O . VAL A 1 99 ? 4.298 -9.487 -6.745 1.00 90.81 99 VAL A O 1
ATOM 782 N N . VAL A 1 100 ? 5.685 -11.019 -7.621 1.00 92.19 100 VAL A N 1
ATOM 783 C CA . VAL A 1 100 ? 5.383 -12.063 -6.627 1.00 92.19 100 VAL A CA 1
ATOM 784 C C . VAL A 1 100 ? 5.814 -11.635 -5.226 1.00 92.19 100 VAL A C 1
ATOM 786 O O . VAL A 1 100 ? 5.018 -11.727 -4.293 1.00 92.19 100 VAL A O 1
ATOM 789 N N . TRP A 1 101 ? 7.038 -11.128 -5.055 1.00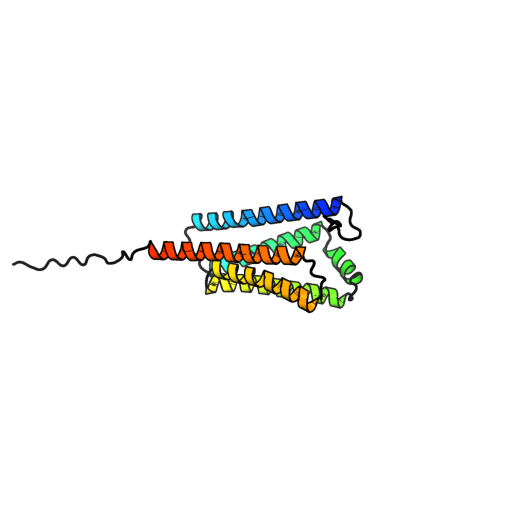 92.50 101 TRP A N 1
ATOM 790 C CA . TRP A 1 101 ? 7.503 -10.678 -3.739 1.00 92.50 101 TRP A CA 1
ATOM 791 C C . TRP A 1 101 ? 6.724 -9.471 -3.229 1.00 92.50 101 TRP A C 1
ATOM 793 O O . TRP A 1 101 ? 6.414 -9.420 -2.041 1.00 92.50 101 TRP A O 1
ATOM 803 N N . SER A 1 102 ? 6.345 -8.545 -4.111 1.00 90.00 102 SER A N 1
ATOM 804 C CA . SER A 1 102 ? 5.464 -7.430 -3.761 1.00 90.00 102 SER A CA 1
ATOM 805 C C . SER A 1 102 ? 4.118 -7.938 -3.242 1.00 90.00 102 SER A C 1
ATOM 807 O O . SER A 1 102 ? 3.701 -7.550 -2.151 1.00 90.00 102 SER A O 1
ATOM 809 N N . ALA A 1 103 ? 3.481 -8.878 -3.948 1.00 88.00 103 ALA A N 1
ATOM 810 C CA . ALA A 1 103 ? 2.215 -9.469 -3.516 1.00 88.00 103 ALA A CA 1
ATOM 811 C C . ALA A 1 103 ? 2.332 -10.170 -2.149 1.00 88.00 103 ALA A C 1
ATOM 813 O O . ALA A 1 103 ? 1.471 -9.992 -1.287 1.00 88.00 103 ALA A O 1
ATOM 814 N N . VAL A 1 104 ? 3.418 -10.918 -1.916 1.00 90.81 104 VAL A N 1
ATOM 815 C CA . VAL A 1 104 ? 3.679 -11.579 -0.626 1.00 90.81 104 VAL A CA 1
ATOM 816 C C . VAL A 1 104 ? 3.863 -10.555 0.498 1.00 90.81 104 VAL A C 1
ATOM 818 O O . VAL A 1 104 ? 3.252 -10.703 1.555 1.00 90.81 104 VAL A O 1
ATOM 821 N N . ILE A 1 105 ? 4.659 -9.504 0.281 1.00 90.38 105 ILE A N 1
ATOM 822 C CA . ILE A 1 105 ? 4.890 -8.442 1.274 1.00 90.38 105 ILE A CA 1
ATOM 823 C C . ILE A 1 105 ? 3.578 -7.733 1.616 1.00 90.38 105 ILE A C 1
ATOM 825 O O . ILE A 1 105 ? 3.270 -7.561 2.797 1.00 90.38 105 ILE A O 1
ATOM 829 N N . TRP A 1 106 ? 2.784 -7.379 0.604 1.00 85.12 106 TRP A N 1
ATOM 830 C CA . TRP A 1 106 ? 1.472 -6.762 0.793 1.00 85.12 106 TRP A CA 1
ATOM 831 C C . TRP A 1 106 ? 0.525 -7.657 1.595 1.00 85.12 106 TRP A C 1
ATOM 833 O O . TRP A 1 106 ? -0.123 -7.187 2.531 1.00 85.12 106 TRP A O 1
ATOM 843 N N . GLN A 1 107 ? 0.486 -8.956 1.299 1.00 83.75 107 GLN A N 1
ATOM 844 C CA . GLN A 1 107 ? -0.363 -9.891 2.032 1.00 83.75 107 GLN A CA 1
ATOM 845 C C . GLN A 1 107 ? 0.087 -10.063 3.490 1.00 83.75 107 GLN A C 1
ATOM 847 O O . GLN A 1 107 ? -0.744 -10.047 4.402 1.00 83.75 107 GLN A O 1
ATOM 852 N N . CYS A 1 108 ? 1.397 -10.167 3.730 1.00 84.56 108 CYS A N 1
ATOM 853 C CA . CYS A 1 108 ? 1.974 -10.203 5.075 1.00 84.56 108 CYS A CA 1
ATOM 854 C C . CYS A 1 108 ? 1.683 -8.917 5.859 1.00 84.56 108 CYS A C 1
ATOM 856 O O . CYS A 1 108 ? 1.395 -8.989 7.052 1.00 84.56 108 CYS A O 1
ATOM 858 N N . PHE A 1 109 ? 1.714 -7.754 5.203 1.00 85.25 109 PHE A N 1
ATOM 859 C CA . PHE A 1 109 ? 1.365 -6.476 5.819 1.00 85.25 109 PHE A CA 1
ATOM 860 C C . PHE A 1 109 ? -0.100 -6.446 6.270 1.00 85.25 109 PHE A C 1
ATOM 862 O O . PHE A 1 109 ? -0.367 -6.112 7.425 1.00 85.25 109 PHE A O 1
ATOM 869 N N . PHE A 1 110 ? -1.042 -6.856 5.415 1.00 79.56 110 PHE A N 1
ATOM 870 C CA . PHE A 1 110 ? -2.460 -6.915 5.790 1.00 79.56 110 PHE A CA 1
ATOM 871 C C . PHE A 1 110 ? -2.721 -7.907 6.928 1.00 79.56 110 PHE A C 1
ATOM 873 O O . PHE A 1 110 ? -3.428 -7.576 7.880 1.00 79.56 110 PHE A O 1
ATOM 880 N N . LEU A 1 111 ? -2.110 -9.095 6.880 1.00 79.88 111 LEU A N 1
ATOM 881 C CA . LEU A 1 111 ? -2.199 -10.068 7.972 1.00 79.88 111 LEU A CA 1
ATOM 882 C C . LEU A 1 111 ? -1.587 -9.529 9.272 1.00 79.88 111 LEU A C 1
ATOM 884 O O . LEU A 1 111 ? -2.172 -9.699 10.340 1.00 79.88 111 LEU A O 1
ATOM 888 N N . GLY A 1 112 ? -0.442 -8.848 9.189 1.00 80.69 112 GLY A N 1
ATOM 889 C CA . GLY A 1 112 ? 0.220 -8.219 10.329 1.00 80.69 112 GLY A CA 1
ATOM 890 C C . GLY A 1 112 ? -0.626 -7.112 10.954 1.00 80.69 112 GLY A C 1
ATOM 891 O O . GLY A 1 112 ? -0.789 -7.088 12.173 1.00 80.69 112 GLY A O 1
ATOM 892 N N . ALA A 1 113 ? -1.228 -6.248 10.133 1.00 77.69 113 ALA A N 1
ATOM 893 C CA . ALA A 1 113 ? -2.155 -5.218 10.592 1.00 77.69 113 ALA A CA 1
ATOM 894 C C . ALA A 1 113 ? -3.311 -5.848 11.380 1.00 77.69 113 ALA A C 1
ATOM 896 O O . ALA A 1 113 ? -3.542 -5.494 12.532 1.00 77.69 113 ALA A O 1
ATOM 897 N N . ILE A 1 114 ? -3.969 -6.864 10.824 1.00 74.06 114 ILE A N 1
ATOM 898 C CA . ILE A 1 114 ? -5.088 -7.542 11.495 1.00 74.06 114 ILE A CA 1
ATOM 899 C C . ILE A 1 114 ? -4.637 -8.260 12.773 1.00 74.06 114 ILE A C 1
ATOM 901 O O . ILE A 1 114 ? -5.329 -8.193 13.790 1.00 74.06 114 ILE A O 1
ATOM 905 N N . GLY A 1 115 ? -3.452 -8.876 12.765 1.00 72.56 115 GLY A N 1
ATOM 906 C CA . GLY A 1 115 ? -2.853 -9.483 13.954 1.00 72.56 115 GLY A CA 1
ATOM 907 C C . GLY A 1 115 ? -2.599 -8.476 15.083 1.00 72.56 115 GLY A C 1
ATOM 908 O O . GLY A 1 115 ? -2.819 -8.787 16.252 1.00 72.56 115 GLY A O 1
ATOM 909 N N . VAL A 1 116 ? -2.204 -7.241 14.759 1.00 72.69 116 VAL A N 1
ATOM 910 C CA . VAL A 1 116 ? -2.043 -6.158 15.747 1.00 72.69 116 VAL A CA 1
ATOM 911 C C . VAL A 1 116 ? -3.393 -5.653 16.257 1.00 72.69 116 VAL A C 1
ATOM 913 O O . VAL A 1 116 ? -3.542 -5.428 17.464 1.00 72.69 116 VAL A O 1
ATOM 916 N N . ILE A 1 117 ? -4.381 -5.495 15.365 1.00 70.31 117 ILE A N 1
ATOM 917 C CA . ILE A 1 117 ? -5.759 -5.141 15.749 1.00 70.31 117 ILE A CA 1
ATOM 918 C C . ILE A 1 117 ? -6.274 -6.137 16.790 1.00 70.31 117 ILE A C 1
ATOM 920 O O . ILE A 1 117 ? -6.896 -5.734 17.772 1.00 70.31 117 ILE A O 1
ATOM 924 N N . PHE A 1 118 ? -5.962 -7.417 16.591 1.00 64.81 118 PHE A N 1
ATOM 925 C CA . PHE A 1 118 ? -6.332 -8.499 17.486 1.00 64.81 118 PHE A CA 1
ATOM 926 C C . PHE A 1 118 ? -5.607 -8.485 18.828 1.00 64.81 118 PHE A C 1
ATOM 928 O O . PHE A 1 118 ? -6.257 -8.488 19.870 1.00 64.81 118 PHE A O 1
ATOM 935 N N . CYS A 1 119 ? -4.272 -8.496 18.814 1.00 63.34 119 CYS A N 1
ATOM 936 C CA . CYS A 1 119 ? -3.486 -8.636 20.039 1.00 63.34 119 CYS A CA 1
ATOM 937 C C . CYS A 1 119 ? -3.611 -7.423 20.967 1.00 63.34 119 CYS A C 1
ATOM 939 O O . CYS A 1 119 ? -3.314 -7.539 22.156 1.00 63.34 119 CYS A O 1
ATOM 941 N N . ALA A 1 120 ? -4.003 -6.259 20.439 1.00 69.94 120 ALA A N 1
ATOM 942 C CA . ALA A 1 120 ? -4.059 -5.041 21.228 1.00 69.94 120 ALA A CA 1
ATOM 943 C C . ALA A 1 120 ? -5.285 -4.165 20.940 1.00 69.94 120 ALA A C 1
ATOM 945 O O . ALA A 1 120 ? -6.129 -4.002 21.818 1.00 69.94 120 ALA A O 1
ATOM 946 N N . SER A 1 121 ? -5.357 -3.527 19.765 1.00 64.31 121 SER A N 1
ATOM 947 C CA . SER A 1 121 ? -6.503 -2.692 19.358 1.00 64.31 121 SER A CA 1
ATOM 948 C C . SER A 1 121 ? -6.364 -2.178 17.923 1.00 64.31 121 SER A C 1
ATOM 950 O O . SER A 1 121 ? -5.255 -2.041 17.399 1.00 64.31 121 SER A O 1
ATOM 952 N N . SER A 1 122 ? -7.492 -1.787 17.320 1.00 62.38 122 SER A N 1
ATOM 953 C CA . SER A 1 122 ? -7.523 -1.049 16.049 1.00 62.38 122 SER A CA 1
ATOM 954 C C . SER A 1 122 ? -6.735 0.256 16.101 1.00 62.38 122 SER A C 1
ATOM 956 O O . SER A 1 122 ? -6.037 0.583 15.142 1.00 62.38 122 SER A O 1
ATOM 958 N N . LEU A 1 123 ? -6.775 0.944 17.248 1.00 67.94 123 LEU A N 1
ATOM 959 C CA . LEU A 1 123 ? -5.970 2.132 17.496 1.00 67.94 123 LEU A CA 1
ATOM 960 C C . LEU A 1 123 ? -4.484 1.807 17.332 1.00 67.94 123 LEU A C 1
ATOM 962 O O . LEU A 1 123 ? -3.855 2.426 16.483 1.00 67.94 123 LEU A O 1
ATOM 966 N N . LEU A 1 124 ? -3.957 0.798 18.050 1.00 67.25 124 LEU A N 1
ATOM 967 C CA . LEU A 1 124 ? -2.544 0.378 17.981 1.00 67.25 124 LEU A CA 1
ATOM 968 C C . LEU A 1 124 ? -2.082 -0.005 16.572 1.00 67.25 124 LEU A C 1
ATOM 970 O O . LEU A 1 124 ? -0.979 0.374 16.174 1.00 67.25 124 LEU A O 1
ATOM 974 N N . SER A 1 125 ? -2.928 -0.688 15.801 1.00 72.00 125 SER A N 1
ATOM 975 C CA . SER A 1 125 ? -2.636 -0.979 14.393 1.00 72.00 125 SER A CA 1
ATOM 976 C C . SER A 1 125 ? -2.546 0.287 13.548 1.00 72.00 125 SER A C 1
ATOM 978 O O . SER A 1 125 ? -1.632 0.403 12.735 1.00 72.00 125 SER A O 1
ATOM 980 N N . GLY A 1 126 ? -3.450 1.248 13.753 1.00 69.38 126 GLY A N 1
ATOM 981 C CA . GLY A 1 126 ? -3.378 2.554 13.099 1.00 69.38 126 GLY A CA 1
ATOM 982 C C . GLY A 1 126 ? -2.089 3.303 13.447 1.00 69.38 126 GLY A C 1
ATOM 983 O O . GLY A 1 126 ? -1.448 3.851 12.552 1.00 69.38 126 GLY A O 1
ATOM 984 N N . ILE A 1 127 ? -1.658 3.253 14.718 1.00 74.56 127 ILE A N 1
ATOM 985 C CA . ILE A 1 127 ? -0.382 3.845 15.161 1.00 74.56 127 ILE A CA 1
ATOM 986 C C . ILE A 1 127 ? 0.789 3.233 14.401 1.00 74.56 127 ILE A C 1
ATOM 988 O O . ILE A 1 127 ? 1.619 3.953 13.856 1.00 74.56 127 ILE A O 1
ATOM 992 N N . LEU A 1 128 ? 0.855 1.902 14.369 1.00 79.19 128 LEU A N 1
ATOM 993 C CA . LEU A 1 128 ? 1.965 1.191 13.748 1.00 79.19 128 LEU A CA 1
ATOM 994 C C . LEU A 1 128 ? 2.028 1.452 12.244 1.00 79.19 128 LEU A C 1
ATOM 996 O O . LEU A 1 128 ? 3.094 1.801 11.748 1.00 79.19 128 LEU A O 1
ATOM 1000 N N . ILE A 1 129 ? 0.900 1.383 11.532 1.00 80.38 129 ILE A N 1
ATOM 1001 C CA . ILE A 1 129 ? 0.849 1.683 10.092 1.00 80.38 129 ILE A CA 1
ATOM 1002 C C . ILE A 1 129 ? 1.325 3.112 9.815 1.00 80.38 129 ILE A C 1
ATOM 1004 O O . ILE A 1 129 ? 2.122 3.344 8.908 1.00 80.38 129 ILE A O 1
ATOM 1008 N N . ALA A 1 130 ? 0.886 4.075 10.617 1.00 77.62 130 ALA A N 1
ATOM 1009 C CA . ALA A 1 130 ? 1.272 5.460 10.416 1.00 77.62 130 ALA A CA 1
ATOM 1010 C C . ALA A 1 130 ? 2.709 5.781 10.853 1.00 77.62 130 ALA A C 1
ATOM 1012 O O . ALA A 1 130 ? 3.272 6.743 10.346 1.00 77.62 130 ALA A O 1
ATOM 1013 N N . LEU A 1 131 ? 3.328 4.978 11.726 1.00 81.88 131 LEU A N 1
ATOM 1014 C CA . LEU A 1 131 ? 4.774 5.019 11.982 1.00 81.88 131 LEU A CA 1
ATOM 1015 C C . LEU A 1 131 ? 5.580 4.354 10.859 1.00 81.88 131 LEU A C 1
ATOM 1017 O O . LEU A 1 131 ? 6.711 4.766 10.595 1.00 81.88 131 LEU A O 1
ATOM 1021 N N . LEU A 1 132 ? 5.006 3.355 10.183 1.00 81.31 132 LEU A N 1
ATOM 1022 C CA . LEU A 1 132 ? 5.627 2.728 9.019 1.00 81.31 132 LEU A CA 1
ATOM 1023 C C . LEU A 1 132 ? 5.740 3.708 7.843 1.00 81.31 132 LEU A C 1
ATOM 1025 O O . LEU A 1 132 ? 6.758 3.681 7.167 1.00 81.31 132 LEU A O 1
ATOM 1029 N N . LEU A 1 133 ? 4.769 4.609 7.646 1.00 80.38 133 LEU A N 1
ATOM 1030 C CA . LEU A 1 133 ? 4.795 5.614 6.569 1.00 80.38 133 LEU A CA 1
ATOM 1031 C C . LEU A 1 133 ? 6.065 6.499 6.562 1.00 80.38 133 LEU A C 1
ATOM 1033 O O . LEU A 1 133 ? 6.801 6.475 5.578 1.00 80.38 133 LEU A O 1
ATOM 1037 N N . PRO A 1 134 ? 6.407 7.255 7.623 1.00 76.06 134 PRO A N 1
ATOM 1038 C CA . PRO A 1 134 ? 7.638 8.039 7.637 1.00 76.06 134 PRO A CA 1
ATOM 1039 C C . PRO A 1 134 ? 8.885 7.148 7.617 1.00 76.06 134 PRO A C 1
ATOM 1041 O O . PRO A 1 134 ? 9.902 7.543 7.053 1.00 76.06 134 PRO A O 1
ATOM 1044 N N . ALA A 1 135 ? 8.824 5.937 8.184 1.00 82.31 135 ALA A N 1
ATOM 1045 C CA . ALA A 1 135 ? 9.936 4.995 8.108 1.00 82.31 135 ALA A CA 1
ATOM 1046 C C . ALA A 1 135 ? 10.216 4.558 6.659 1.00 82.31 135 ALA A C 1
ATOM 1048 O O . ALA A 1 135 ? 11.381 4.518 6.265 1.00 82.31 135 ALA A O 1
ATOM 1049 N N . THR A 1 136 ? 9.181 4.289 5.853 1.00 82.25 136 THR A N 1
ATOM 1050 C CA . THR A 1 136 ? 9.336 3.941 4.433 1.00 82.25 136 THR A CA 1
ATOM 1051 C C . THR A 1 136 ? 9.896 5.097 3.613 1.00 82.25 136 THR A C 1
ATOM 1053 O O . THR A 1 136 ? 10.759 4.864 2.773 1.00 82.25 136 THR A O 1
ATOM 1056 N N . GLU A 1 137 ? 9.496 6.336 3.907 1.00 79.81 137 GLU A N 1
ATOM 1057 C CA . GLU A 1 137 ? 10.037 7.535 3.248 1.00 79.81 137 GLU A CA 1
ATOM 1058 C C . GLU A 1 137 ? 11.531 7.724 3.556 1.00 79.81 137 GLU A C 1
ATOM 1060 O O . GLU A 1 137 ? 12.339 7.936 2.653 1.00 79.81 137 GLU A O 1
ATOM 1065 N N . ILE A 1 138 ? 11.936 7.565 4.823 1.00 80.94 138 ILE A N 1
ATOM 1066 C CA . ILE A 1 138 ? 13.355 7.619 5.215 1.00 80.94 138 ILE A CA 1
ATOM 1067 C C . ILE A 1 138 ? 14.149 6.516 4.506 1.00 80.94 138 ILE A C 1
ATOM 1069 O O . ILE A 1 138 ? 15.242 6.766 3.994 1.00 80.94 138 ILE A O 1
ATOM 1073 N N . LEU A 1 139 ? 13.602 5.298 4.455 1.00 82.00 139 LEU A N 1
ATOM 1074 C CA . LEU A 1 139 ? 14.247 4.168 3.793 1.00 82.00 139 LEU A CA 1
ATOM 1075 C C . LEU A 1 139 ? 14.412 4.427 2.290 1.00 82.00 139 LEU A C 1
ATOM 1077 O O . LEU A 1 139 ? 15.476 4.139 1.741 1.00 82.00 139 LEU A O 1
ATOM 1081 N N . ALA A 1 140 ? 13.407 5.027 1.648 1.00 80.38 140 ALA A N 1
ATOM 1082 C CA . ALA A 1 140 ? 13.469 5.404 0.243 1.00 80.38 140 ALA A CA 1
ATOM 1083 C C . ALA A 1 140 ? 14.602 6.409 -0.023 1.00 80.38 140 ALA A C 1
ATOM 1085 O O . ALA A 1 140 ? 15.414 6.194 -0.923 1.00 80.38 140 ALA A O 1
ATOM 1086 N N . VAL A 1 141 ? 14.735 7.440 0.817 1.00 76.81 141 VAL A N 1
ATOM 1087 C CA . VAL A 1 141 ? 15.823 8.429 0.710 1.00 76.81 141 VAL A CA 1
ATOM 1088 C C . VAL A 1 141 ? 17.198 7.781 0.872 1.00 76.81 141 VAL A C 1
ATOM 1090 O O . VAL A 1 141 ? 18.108 8.059 0.091 1.00 76.81 141 VAL A O 1
ATOM 1093 N N . VAL A 1 142 ? 17.361 6.903 1.865 1.00 81.62 142 VAL A N 1
ATOM 1094 C CA . VAL A 1 142 ? 18.654 6.263 2.154 1.00 81.62 142 VAL A CA 1
ATOM 1095 C C . VAL A 1 142 ? 19.070 5.300 1.038 1.00 81.62 142 VAL A C 1
ATOM 1097 O O . VAL A 1 142 ? 20.220 5.350 0.596 1.00 81.62 142 VAL A O 1
ATOM 1100 N N . PHE A 1 143 ? 18.160 4.442 0.568 1.00 81.56 143 PHE A N 1
ATOM 1101 C CA . PHE A 1 143 ? 18.483 3.399 -0.414 1.00 81.56 143 PHE A CA 1
ATOM 1102 C C . PHE A 1 143 ? 18.495 3.897 -1.859 1.00 81.56 143 PHE A C 1
ATOM 1104 O O . PHE A 1 143 ? 19.399 3.530 -2.608 1.00 81.56 143 PHE A O 1
ATOM 1111 N N . PHE A 1 144 ? 17.526 4.722 -2.261 1.00 74.00 144 PHE A N 1
ATOM 1112 C CA . PHE A 1 144 ? 17.424 5.194 -3.646 1.00 74.00 144 PHE A CA 1
ATOM 1113 C C . PHE A 1 144 ? 18.205 6.486 -3.902 1.00 74.00 144 PHE A C 1
ATOM 1115 O O . PHE A 1 144 ? 18.293 6.909 -5.053 1.00 74.00 144 PHE A O 1
ATOM 1122 N N . GLN A 1 145 ? 18.795 7.097 -2.860 1.00 69.25 145 GLN A N 1
ATOM 1123 C CA . GLN A 1 145 ? 19.537 8.364 -2.954 1.00 69.25 145 GLN A CA 1
ATOM 1124 C C . GLN A 1 145 ? 18.735 9.433 -3.722 1.00 69.25 145 GLN A C 1
ATOM 1126 O O . GLN A 1 145 ? 19.282 10.227 -4.492 1.00 69.25 145 GLN A O 1
ATOM 1131 N N . GLU A 1 146 ? 17.408 9.417 -3.554 1.00 63.31 146 GLU A N 1
ATOM 1132 C CA . GLU A 1 146 ? 16.511 10.310 -4.274 1.00 63.31 146 GLU A CA 1
ATOM 1133 C C . GLU A 1 146 ? 16.791 11.757 -3.846 1.00 63.31 146 GLU A C 1
ATOM 1135 O O . GLU A 1 146 ? 16.982 12.048 -2.662 1.00 63.31 146 GLU A O 1
ATOM 1140 N N . LYS A 1 147 ? 16.819 12.691 -4.807 1.00 59.41 147 LYS A N 1
ATOM 1141 C CA . LYS A 1 147 ? 16.969 14.123 -4.514 1.00 59.41 147 LYS A CA 1
ATOM 1142 C C . LYS A 1 147 ? 15.723 14.610 -3.776 1.00 59.41 147 LYS A C 1
ATOM 1144 O O . LYS A 1 147 ? 14.749 15.031 -4.396 1.00 59.41 147 LYS A O 1
ATOM 1149 N N . PHE A 1 148 ? 15.756 14.550 -2.449 1.00 63.62 148 PHE A N 1
ATOM 1150 C CA . PHE A 1 148 ? 14.654 14.994 -1.608 1.00 63.62 148 PHE A CA 1
ATOM 1151 C C . PHE A 1 148 ? 14.562 16.523 -1.652 1.00 63.62 148 PHE A C 1
ATOM 1153 O O . PHE A 1 148 ? 15.281 17.246 -0.963 1.00 63.62 148 PHE A O 1
ATOM 1160 N N . GLN A 1 149 ? 13.710 17.024 -2.543 1.00 66.81 149 GLN A N 1
ATOM 1161 C CA . GLN A 1 149 ? 13.430 18.448 -2.683 1.00 66.81 149 GLN A CA 1
ATOM 1162 C C . GLN A 1 149 ? 12.860 18.981 -1.358 1.00 66.81 149 GLN A C 1
ATOM 1164 O O . GLN A 1 149 ? 12.074 18.296 -0.702 1.00 66.81 149 GLN A O 1
ATOM 1169 N N . ALA A 1 150 ? 13.236 20.201 -0.955 1.00 70.44 150 ALA A N 1
ATOM 1170 C CA . ALA A 1 150 ? 12.846 20.770 0.344 1.00 70.44 150 ALA A CA 1
ATOM 1171 C C . ALA A 1 150 ? 11.320 20.745 0.582 1.00 70.44 150 ALA A C 1
ATOM 1173 O O . ALA A 1 150 ? 10.868 20.561 1.708 1.00 70.44 150 ALA A O 1
ATOM 1174 N N . GLU A 1 151 ? 10.529 20.849 -0.487 1.00 71.19 151 GLU A N 1
ATOM 1175 C CA . GLU A 1 151 ? 9.065 20.773 -0.473 1.00 71.19 151 GLU A CA 1
ATOM 1176 C C . GLU A 1 151 ? 8.547 19.398 0.003 1.00 71.19 151 GLU A C 1
ATOM 1178 O O . GLU A 1 151 ? 7.654 19.349 0.850 1.00 71.19 151 GLU A O 1
ATOM 1183 N N . LYS A 1 152 ? 9.163 18.288 -0.440 1.00 67.88 152 LYS A N 1
ATOM 1184 C CA . LYS A 1 152 ? 8.842 16.922 0.026 1.00 67.88 152 LYS A CA 1
ATOM 1185 C C . LYS A 1 152 ? 9.182 16.746 1.514 1.00 67.88 152 LYS A C 1
ATOM 1187 O O . LYS A 1 152 ? 8.409 16.159 2.267 1.00 67.88 152 LYS A O 1
ATOM 1192 N N . GLY A 1 153 ? 10.296 17.334 1.964 1.00 72.94 153 GLY A N 1
ATOM 1193 C CA . GLY A 1 153 ? 10.714 17.343 3.375 1.00 72.94 153 GLY A CA 1
ATOM 1194 C C . GLY A 1 153 ? 9.777 18.121 4.297 1.00 72.94 153 GLY A C 1
ATOM 1195 O O . GLY A 1 153 ? 9.462 17.666 5.400 1.00 72.94 153 GLY A O 1
ATOM 1196 N N . VAL A 1 154 ? 9.284 19.272 3.840 1.00 78.25 154 VAL A N 1
ATOM 1197 C CA . VAL A 1 154 ? 8.302 20.068 4.587 1.00 78.25 154 VAL A CA 1
ATOM 1198 C C . VAL A 1 154 ? 6.956 19.342 4.657 1.00 78.25 154 VAL A C 1
ATOM 1200 O O . VAL A 1 154 ? 6.363 19.293 5.734 1.00 78.25 154 VAL A O 1
ATOM 1203 N N . ALA A 1 155 ? 6.507 18.714 3.564 1.00 76.44 155 ALA A N 1
ATOM 1204 C CA . ALA A 1 155 ? 5.286 17.904 3.553 1.00 76.44 155 ALA A CA 1
ATOM 1205 C C . ALA A 1 155 ? 5.367 16.713 4.527 1.00 76.44 155 ALA A C 1
ATOM 1207 O O . ALA A 1 155 ? 4.436 16.497 5.304 1.00 76.44 155 ALA A O 1
ATOM 1208 N N . LEU A 1 156 ? 6.502 16.004 4.552 1.00 74.94 156 LEU A N 1
ATOM 1209 C CA . LEU A 1 156 ? 6.772 14.920 5.504 1.00 74.94 156 LEU A CA 1
ATOM 1210 C C . LEU A 1 156 ? 6.765 15.419 6.959 1.00 74.94 156 LEU A C 1
ATOM 1212 O O . LEU A 1 156 ? 6.204 14.789 7.851 1.00 74.94 156 LEU A O 1
ATOM 1216 N N . SER A 1 157 ? 7.373 16.578 7.210 1.00 77.12 157 SER A N 1
ATOM 1217 C CA . SER A 1 157 ? 7.426 17.161 8.555 1.00 77.12 157 SER A CA 1
ATOM 1218 C C . SER A 1 157 ? 6.035 17.579 9.042 1.00 77.12 157 SER A C 1
ATOM 1220 O O . SER A 1 157 ? 5.682 17.346 10.197 1.00 77.12 157 SER A O 1
ATOM 1222 N N . LEU A 1 158 ? 5.221 18.162 8.154 1.00 77.81 158 LEU A N 1
ATOM 1223 C CA . LEU A 1 158 ? 3.835 18.542 8.433 1.00 77.81 158 LEU A CA 1
ATOM 1224 C C . LEU A 1 158 ? 2.933 17.328 8.662 1.00 77.81 158 LEU A C 1
ATOM 1226 O O . LEU A 1 158 ? 2.101 17.369 9.569 1.00 77.81 158 LEU A O 1
ATOM 1230 N N . SER A 1 159 ? 3.096 16.250 7.890 1.00 74.81 159 SER A N 1
ATOM 1231 C CA . SER A 1 159 ? 2.329 15.019 8.103 1.00 74.81 159 SER A CA 1
ATOM 1232 C C . SER A 1 159 ? 2.690 14.367 9.439 1.00 74.81 159 SER A C 1
ATOM 1234 O O . SER A 1 159 ? 1.791 13.989 10.193 1.00 74.81 159 SER A O 1
ATOM 1236 N N . LEU A 1 160 ? 3.978 14.343 9.801 1.00 72.50 160 LEU A N 1
ATOM 1237 C CA . LEU A 1 160 ? 4.445 13.837 11.092 1.00 72.50 160 LEU A CA 1
ATOM 1238 C C . LEU A 1 160 ? 3.942 14.695 12.265 1.00 72.50 160 LEU A C 1
ATOM 1240 O O . LEU A 1 160 ? 3.510 14.162 13.288 1.00 72.50 160 LEU A O 1
ATOM 1244 N N . TRP A 1 161 ? 3.937 16.021 12.106 1.00 78.69 161 TRP A N 1
ATOM 1245 C CA . TRP A 1 161 ? 3.379 16.950 13.092 1.00 78.69 161 TRP A CA 1
ATOM 1246 C C . TRP A 1 161 ? 1.864 16.776 13.261 1.00 78.69 161 TRP A C 1
ATOM 1248 O O . TRP A 1 161 ? 1.369 16.718 14.389 1.00 78.69 161 TRP A O 1
ATOM 1258 N N . GLY A 1 162 ? 1.123 16.656 12.156 1.00 78.00 162 GLY A N 1
ATOM 1259 C CA . GLY A 1 162 ? -0.317 16.395 12.172 1.00 78.00 162 GLY A CA 1
ATOM 1260 C C . GLY A 1 162 ? -0.647 15.076 12.868 1.00 78.00 162 GLY A C 1
ATOM 1261 O O . GLY A 1 162 ? -1.530 15.030 13.727 1.00 78.00 162 GLY A O 1
ATOM 1262 N N . PHE A 1 163 ? 0.129 14.031 12.578 1.00 73.38 163 PHE A N 1
ATOM 1263 C CA . PHE A 1 163 ? 0.006 12.735 13.231 1.00 73.38 163 PHE A CA 1
ATOM 1264 C C . PHE A 1 163 ? 0.270 12.821 14.743 1.00 73.38 163 PHE A C 1
ATOM 1266 O O . PHE A 1 163 ? -0.558 12.390 15.546 1.00 73.38 163 PHE A O 1
ATOM 1273 N N . ALA A 1 164 ? 1.367 13.465 15.154 1.00 73.88 164 ALA A N 1
ATOM 1274 C CA . ALA A 1 164 ? 1.688 13.671 16.566 1.00 73.88 164 ALA A CA 1
ATOM 1275 C C . ALA A 1 164 ? 0.612 14.490 17.306 1.00 73.88 164 ALA A C 1
ATOM 1277 O O . ALA A 1 164 ? 0.276 14.188 18.455 1.00 73.88 164 ALA A O 1
ATOM 1278 N N . SER A 1 165 ? 0.037 15.502 16.649 1.00 75.44 165 SER A N 1
ATOM 1279 C CA . SER A 1 165 ? -1.022 16.346 17.214 1.00 75.44 165 SER A CA 1
ATOM 1280 C C . SER A 1 165 ? -2.327 15.574 17.438 1.00 75.44 165 SER A C 1
ATOM 1282 O O . SER A 1 165 ? -2.918 15.673 18.517 1.00 75.44 165 SER A O 1
ATOM 1284 N N . TYR A 1 166 ? -2.737 14.751 16.467 1.00 71.94 166 TYR A N 1
ATOM 1285 C CA . TYR A 1 166 ? -3.906 13.877 16.593 1.00 71.94 166 TYR A CA 1
ATOM 1286 C C . TYR A 1 166 ? -3.754 12.907 17.772 1.00 71.94 166 TYR A C 1
ATOM 1288 O O . TYR A 1 166 ? -4.627 12.827 18.636 1.00 71.94 166 TYR A O 1
ATOM 1296 N N . PHE A 1 167 ? -2.590 12.265 17.881 1.00 68.50 167 PHE A N 1
ATOM 1297 C CA . PHE A 1 167 ? -2.275 11.342 18.972 1.00 68.50 167 PHE A CA 1
ATOM 1298 C C . PHE A 1 167 ? -2.302 11.991 20.341 1.00 68.50 167 PHE A C 1
ATOM 1300 O O . PHE A 1 167 ? -2.851 11.440 21.297 1.00 68.50 167 PHE A O 1
ATOM 1307 N N . TYR A 1 168 ? -1.715 13.179 20.441 1.00 68.94 168 TYR A N 1
ATOM 1308 C CA . TYR A 1 168 ? -1.738 13.940 21.676 1.00 68.94 168 TYR A CA 1
ATOM 1309 C C . TYR A 1 168 ? -3.178 14.285 22.092 1.00 68.94 168 TYR A C 1
ATOM 1311 O O . TYR A 1 168 ? -3.527 14.171 23.273 1.00 68.94 168 TYR A O 1
ATOM 1319 N N . GLY A 1 169 ? -4.028 14.651 21.126 1.00 71.19 169 GLY A N 1
ATOM 1320 C CA . GLY A 1 169 ? -5.458 14.880 21.330 1.00 71.19 169 GLY A CA 1
ATOM 1321 C C . GLY A 1 169 ? -6.191 13.633 21.828 1.00 71.19 169 GLY A C 1
ATOM 1322 O O . GLY A 1 169 ? -6.847 13.680 22.873 1.00 71.19 169 GLY A O 1
ATOM 1323 N N . GLU A 1 170 ? -6.011 12.503 21.149 1.00 68.44 170 GLU A N 1
ATOM 1324 C CA . GLU A 1 170 ? -6.699 11.251 21.468 1.00 68.44 170 GLU A CA 1
ATOM 1325 C C . GLU A 1 170 ? -6.251 10.658 22.815 1.00 68.44 170 GLU A C 1
ATOM 1327 O O . GLU A 1 170 ? -7.075 10.220 23.622 1.00 68.44 170 GLU A O 1
ATOM 1332 N N . MET A 1 171 ? -4.957 10.729 23.146 1.00 64.50 171 MET A N 1
ATOM 1333 C CA . MET A 1 171 ? -4.447 10.329 24.465 1.00 64.50 171 MET A CA 1
ATOM 1334 C C . MET A 1 171 ? -5.015 11.196 25.596 1.00 64.50 171 MET A C 1
ATOM 1336 O O . MET A 1 171 ? -5.291 10.695 26.693 1.00 64.50 171 MET A O 1
ATOM 1340 N N . LYS A 1 172 ? -5.196 12.498 25.350 1.00 68.06 172 LYS A N 1
ATOM 1341 C CA . LYS A 1 172 ? -5.768 13.441 26.320 1.00 68.06 172 LYS A CA 1
ATOM 1342 C C . LYS A 1 172 ? -7.263 13.197 26.527 1.00 68.06 172 LYS A C 1
ATOM 1344 O O . LYS A 1 172 ? -7.721 13.222 27.673 1.00 68.06 172 LYS A O 1
ATOM 1349 N N . GLU A 1 173 ? -8.010 12.918 25.461 1.00 67.62 173 GLU A N 1
ATOM 1350 C CA . GLU A 1 173 ? -9.419 12.522 25.554 1.00 67.62 173 GLU A CA 1
ATOM 1351 C C . GLU A 1 173 ? -9.597 11.167 26.244 1.00 67.62 173 GLU A C 1
ATOM 1353 O O . GLU A 1 173 ? -10.432 11.051 27.144 1.00 67.62 173 GLU A O 1
ATOM 1358 N N . ASN A 1 174 ? -8.773 10.169 25.916 1.00 63.94 174 ASN A N 1
ATOM 1359 C CA . ASN A 1 174 ? -8.811 8.859 26.568 1.00 63.94 174 ASN A CA 1
ATOM 1360 C C . ASN A 1 174 ? -8.459 8.943 28.061 1.00 63.94 174 ASN A C 1
ATOM 1362 O O . ASN A 1 174 ? -9.101 8.283 28.883 1.00 63.94 174 ASN A O 1
ATOM 1366 N N . LYS A 1 175 ? -7.509 9.807 28.453 1.00 59.47 175 LYS A N 1
ATOM 1367 C CA . LYS A 1 175 ? -7.247 10.106 29.873 1.00 59.47 175 LYS A CA 1
ATOM 1368 C C . LYS A 1 175 ? -8.441 10.778 30.552 1.00 59.47 175 LYS A C 1
ATOM 1370 O O . LYS A 1 175 ? -8.781 10.387 31.664 1.00 59.47 175 LYS A O 1
ATOM 1375 N N . LYS A 1 176 ? -9.108 11.739 29.899 1.00 64.38 176 LYS A N 1
ATOM 1376 C CA . LYS A 1 176 ? -10.322 12.379 30.441 1.00 64.38 176 LYS A CA 1
ATOM 1377 C C . LYS A 1 176 ? -11.481 11.394 30.603 1.00 64.38 176 LYS A C 1
ATOM 1379 O O . LYS A 1 176 ? -12.125 11.417 31.644 1.00 64.38 176 LYS A O 1
ATOM 1384 N N . LYS A 1 177 ? -11.720 10.507 29.631 1.00 58.56 177 LYS A N 1
ATOM 1385 C CA . LYS A 1 177 ? -12.765 9.469 29.712 1.00 58.56 177 LYS A CA 1
ATOM 1386 C C . LYS A 1 177 ? -12.485 8.448 30.820 1.00 58.56 177 LYS A C 1
ATOM 1388 O O . LYS A 1 177 ? -13.405 8.099 31.549 1.00 58.56 177 LYS A O 1
ATOM 1393 N N . LYS A 1 178 ? -11.223 8.034 31.012 1.00 54.44 178 LYS A N 1
ATOM 1394 C CA . LYS A 1 178 ? -10.821 7.182 32.150 1.00 54.44 178 LYS A CA 1
ATOM 1395 C C . LYS A 1 178 ? -10.969 7.874 33.508 1.00 54.44 178 LYS A C 1
ATOM 1397 O O . LYS A 1 178 ? -11.279 7.204 34.482 1.00 54.44 178 LYS A O 1
ATOM 1402 N N . LEU A 1 179 ? -10.753 9.188 33.578 1.00 57.66 179 LEU A N 1
ATOM 1403 C CA . LEU A 1 179 ? -10.909 9.963 34.814 1.00 57.66 179 LEU A CA 1
ATOM 1404 C C . LEU A 1 179 ? -12.384 10.290 35.126 1.00 57.66 179 LEU A C 1
ATOM 1406 O O . LEU A 1 179 ? -12.737 10.475 36.284 1.00 57.66 179 LEU A O 1
ATOM 1410 N N . ALA A 1 180 ? -13.238 10.353 34.099 1.00 55.12 180 ALA A N 1
ATOM 1411 C CA . ALA A 1 180 ? -14.666 10.657 34.205 1.00 55.12 180 ALA A CA 1
ATOM 1412 C C . ALA A 1 180 ? -15.569 9.422 34.400 1.00 55.12 180 ALA A C 1
ATOM 1414 O O . ALA A 1 180 ? -16.773 9.588 34.574 1.00 55.12 180 ALA A O 1
ATOM 1415 N N . ALA A 1 181 ? -15.016 8.204 34.387 1.00 43.50 181 ALA A N 1
ATOM 1416 C CA . ALA A 1 181 ? -15.709 6.986 34.804 1.00 43.50 181 ALA A CA 1
ATOM 1417 C C . ALA A 1 181 ? -15.313 6.642 36.255 1.00 43.50 181 ALA A C 1
ATOM 1419 O O . ALA A 1 181 ? -14.360 5.887 36.461 1.00 43.50 181 ALA A O 1
ATOM 1420 N N . PRO A 1 182 ? -15.978 7.207 37.282 1.00 45.81 182 PRO A N 1
ATOM 1421 C CA . PRO A 1 182 ? -15.773 6.760 38.649 1.00 45.81 182 PRO A CA 1
ATOM 1422 C C . PRO A 1 182 ? -16.299 5.330 38.806 1.00 45.81 182 PRO A C 1
ATOM 1424 O O . PRO A 1 182 ? -17.332 4.952 38.259 1.00 45.81 182 PRO A O 1
ATOM 1427 N N . GLN A 1 183 ? -15.554 4.543 39.573 1.00 44.38 183 GLN A N 1
ATOM 1428 C CA . GLN A 1 183 ? -15.928 3.222 40.057 1.00 44.38 183 GLN A CA 1
ATOM 1429 C C . GLN A 1 183 ? -17.314 3.269 40.727 1.00 44.38 183 GLN A C 1
ATOM 1431 O O . GLN A 1 183 ? -17.438 3.711 41.865 1.00 44.38 183 GLN A O 1
ATOM 1436 N N . THR A 1 184 ? -18.360 2.795 40.054 1.00 44.38 184 THR A N 1
ATOM 1437 C CA . THR A 1 184 ? -19.668 2.519 40.672 1.00 44.38 184 THR A CA 1
ATOM 1438 C C . THR A 1 184 ? -20.147 1.121 40.307 1.00 44.38 184 THR A C 1
ATOM 1440 O O . THR A 1 184 ? -21.152 0.933 39.635 1.00 44.38 184 THR A O 1
ATOM 1443 N N . LEU A 1 185 ? -19.429 0.115 40.806 1.00 41.59 185 LEU A N 1
ATOM 1444 C CA . LEU A 1 185 ? -20.018 -1.176 41.162 1.00 41.59 185 LEU A CA 1
ATOM 1445 C C . LEU A 1 185 ? -19.415 -1.636 42.494 1.00 41.59 185 LEU A C 1
ATOM 1447 O O . LEU A 1 185 ? -18.540 -2.492 42.544 1.00 41.59 185 LEU A O 1
ATOM 1451 N N . MET A 1 186 ? -19.897 -1.054 43.590 1.00 41.03 186 MET A N 1
ATOM 1452 C CA . MET A 1 186 ? -20.063 -1.813 44.827 1.00 41.03 186 MET A CA 1
ATOM 1453 C C . MET A 1 186 ? -21.574 -1.922 45.057 1.00 41.03 186 MET A C 1
ATOM 1455 O O . MET A 1 186 ? -22.222 -0.882 45.195 1.00 41.03 186 MET A O 1
ATOM 1459 N N . PRO A 1 187 ? -22.174 -3.125 45.041 1.00 46.03 187 PRO A N 1
ATOM 1460 C CA . PRO A 1 187 ? -23.554 -3.274 45.480 1.00 46.03 187 PRO A CA 1
ATOM 1461 C C . PRO A 1 187 ? -23.634 -2.979 46.989 1.00 46.03 187 PRO A C 1
ATOM 1463 O O . PRO A 1 187 ? -22.710 -3.330 47.728 1.00 46.03 187 PRO A O 1
ATOM 1466 N N . PRO A 1 188 ? -24.712 -2.345 47.482 1.00 41.19 188 PRO A N 1
ATOM 1467 C CA . PRO A 1 188 ? -24.901 -2.170 48.913 1.00 41.19 188 PRO A CA 1
ATOM 1468 C C . PRO A 1 188 ? -25.163 -3.539 49.554 1.00 41.19 188 PRO A C 1
ATOM 1470 O O . PRO A 1 188 ? -26.190 -4.169 49.308 1.00 41.19 188 PRO A O 1
ATOM 1473 N N . SER A 1 189 ? -24.235 -4.004 50.393 1.00 41.38 189 SER A N 1
ATOM 1474 C CA . SER A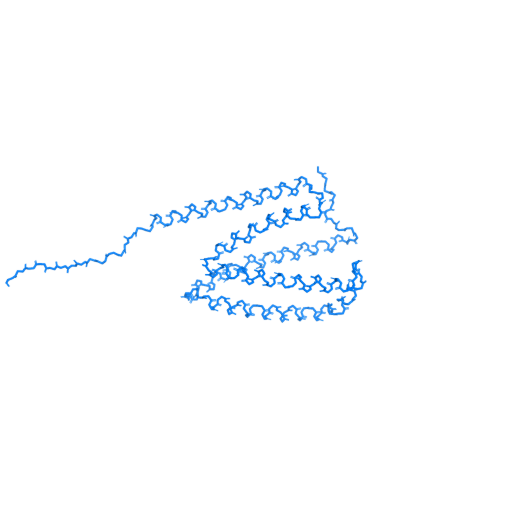 1 189 ? -24.487 -5.102 51.329 1.00 41.38 189 SER A CA 1
ATOM 1475 C C . SER A 1 189 ? -25.360 -4.573 52.467 1.00 41.38 189 SER A C 1
ATOM 1477 O O . SER A 1 189 ? -24.856 -4.158 53.510 1.00 41.38 189 SER A O 1
ATOM 1479 N N . ASN A 1 190 ? -26.677 -4.559 52.258 1.00 41.12 190 ASN A N 1
ATOM 1480 C CA . ASN A 1 190 ? -27.649 -4.329 53.323 1.00 41.12 190 ASN A CA 1
ATOM 1481 C C . ASN A 1 190 ? -27.703 -5.571 54.230 1.00 41.12 190 ASN A C 1
ATOM 1483 O O . ASN A 1 190 ? -28.456 -6.506 53.973 1.00 41.12 190 ASN A O 1
ATOM 1487 N N . ASN A 1 191 ? -26.913 -5.561 55.304 1.00 44.53 191 ASN A N 1
ATOM 1488 C CA . ASN A 1 191 ? -27.158 -6.392 56.480 1.00 44.53 191 ASN A CA 1
ATOM 1489 C C . ASN A 1 191 ? -28.071 -5.614 57.438 1.00 44.53 191 ASN A C 1
ATOM 1491 O O . ASN A 1 191 ? -27.630 -4.592 57.968 1.00 44.53 191 ASN A O 1
ATOM 1495 N N . PRO A 1 192 ? -29.294 -6.074 57.742 1.00 48.84 192 PRO A N 1
ATOM 1496 C CA . PRO A 1 192 ? -29.972 -5.641 58.947 1.00 48.84 192 PRO A CA 1
ATOM 1497 C C . PRO A 1 192 ? -29.439 -6.457 60.130 1.00 48.84 192 PRO A C 1
ATOM 1499 O O . PRO A 1 192 ? -29.721 -7.645 60.275 1.00 48.84 192 PRO A O 1
ATOM 1502 N N . VAL A 1 193 ? -28.651 -5.803 60.984 1.00 51.34 193 VAL A N 1
ATOM 1503 C CA . VAL A 1 193 ? -28.399 -6.279 62.345 1.00 51.34 193 VAL A CA 1
ATOM 1504 C C . VAL A 1 193 ? -29.635 -5.961 63.189 1.00 51.34 193 VAL A C 1
ATOM 1506 O O . VAL A 1 193 ? -29.871 -4.804 63.512 1.00 51.34 193 VAL A O 1
ATOM 1509 N N . GLY A 1 194 ? -30.384 -7.017 63.519 1.00 45.72 194 GLY A N 1
ATOM 1510 C CA . GLY A 1 194 ? -30.784 -7.371 64.886 1.00 45.72 194 GLY A CA 1
ATOM 1511 C C . GLY A 1 194 ? -31.992 -6.682 65.522 1.00 45.72 194 GLY A C 1
ATOM 1512 O O . GLY A 1 194 ? -31.948 -5.477 65.735 1.00 45.72 194 GLY A O 1
ATOM 1513 N N . ASN A 1 195 ? -32.969 -7.495 65.966 1.00 41.72 195 ASN A N 1
ATOM 1514 C CA . ASN A 1 195 ? -33.688 -7.371 67.251 1.00 41.72 195 ASN A CA 1
ATOM 1515 C C . ASN A 1 195 ? -34.887 -8.342 67.393 1.00 41.72 195 ASN A C 1
ATOM 1517 O O . ASN A 1 195 ? -35.972 -8.054 66.897 1.00 41.72 195 ASN A O 1
ATOM 1521 N N . ALA A 1 196 ? -34.678 -9.450 68.121 1.00 37.47 196 ALA A N 1
ATOM 1522 C CA . ALA A 1 196 ? -35.512 -9.997 69.215 1.00 37.47 196 ALA A CA 1
ATOM 1523 C C . ALA A 1 196 ? -35.021 -11.404 69.591 1.00 37.47 196 ALA A C 1
ATOM 1525 O O . ALA A 1 196 ? -34.997 -12.276 68.694 1.00 37.47 196 ALA A O 1
#

pLDDT: mean 72.56, std 14.67, range [33.09, 94.0]

Secondary structure (DSSP, 8-state):
--------TT--HHHHHHHHHHHHHHHHHHHHHHHHHHHHHHHH-----HHHHHHHHHHHHHHHHHHHHHHHHHHTHHHHHHHHHHH-TT-HHHHHHHHHHHHHHHHHHHHHHHHHHHHT-HHHHHHHHHHHHHHHHHHHHHHH-----HHHHHHHHHHHHHHHHHHHHHHHHHHHHHHHS---------------

Foldseek 3Di:
DDCPDPDPPPDDPVVVVVVVVVVVVVVVVVVVVVVVVVVCCVVVVDDPDLVVVVVVVVVVVVVVVVVVVVVCVVVVVVVCLQVCLPVDPVHNVVSVVCVVVVVVVVVVLVVVLSVQCPVPRNVRSVVVVLVVVLVVVVVCCVVVVDPCDVVNVVVSVVSVVVVVVVVVVVVVVVVVVVVPDDDPPDDDPDDDDDDD

Organism: Salix purpurea (NCBI:txid77065)